Protein AF-A0A2H1WSE0-F1 (afdb_monomer)

Solvent-accessible surface area (backbone atoms only — not comparable to full-atom values): 10731 Å² total; per-residue (Å²): 141,86,88,80,92,70,58,82,94,46,42,70,62,52,55,51,54,32,60,76,66,76,48,86,83,78,84,89,70,92,52,94,78,59,77,69,88,58,74,86,76,80,84,69,86,74,56,62,68,41,57,52,47,49,48,53,47,48,22,71,75,37,59,88,37,28,46,70,46,70,84,47,65,48,89,88,65,50,68,30,52,34,39,36,42,32,78,78,59,88,85,40,52,77,43,82,48,75,10,20,58,42,16,48,46,54,67,41,27,53,53,44,48,50,54,50,52,54,45,68,78,40,44,94,78,50,56,65,87,58,52,56,25,32,38,38,38,23,37,41,66,24,53,60,15,32,44,37,25,76,75,77,40,56,79,39,43,31,41,65,42,69,55,87,97,42,73,71,34,49,58,57,95,75,64,60,93,76,75,135

InterPro domains:
  IPR000834 Peptidase M14, carboxypeptidase A [PF00246] (51-179)
  IPR000834 Peptidase M14, carboxypeptidase A [PR00765] (71-83)
  IPR000834 Peptidase M14, carboxypeptidase A [PR00765] (93-107)
  IPR000834 Peptidase M14, carboxypeptidase A [PR00765] (169-177)
  IPR000834 Peptidase M14, carboxypeptidase A [PS52035] (44-180)
  IPR0008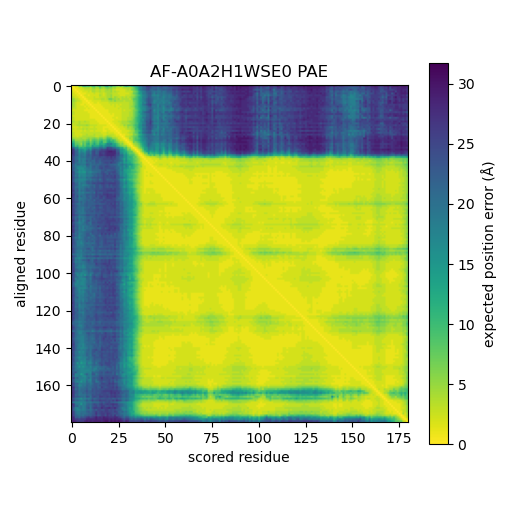34 Peptidase M14, carboxypeptidase A [SM00631] (45-180)

Foldseek 3Di:
DDDDDDDLVCPVVVVCVCVVVVNDDDDPDNDPPPPPVDALDLPDQDAPVNLVVLLVVLCVVQVQFKDKDFPDAAPVGHTQIKIKGANPPPQAAEDEAEAPLFQLRRVSLSVLSVVVVVCSVCVVVDDCVSHSHIYITRSHPQNQQNNCCVPPNSNGTFHQDDDPPHRPHDNSVVPDPDDD

Structure (mmCIF, N/CA/C/O backbone):
data_AF-A0A2H1WSE0-F1
#
_entry.id   AF-A0A2H1WSE0-F1
#
loop_
_atom_site.group_PDB
_atom_site.id
_atom_site.type_symbol
_atom_site.label_atom_id
_atom_site.label_alt_id
_atom_site.label_comp_id
_atom_site.label_asym_id
_atom_site.label_entity_id
_atom_site.label_seq_id
_atom_site.pdbx_PDB_ins_code
_atom_site.Cartn_x
_atom_site.Cartn_y
_atom_site.Cartn_z
_atom_site.occupancy
_atom_site.B_iso_or_equiv
_atom_site.auth_seq_id
_atom_site.auth_comp_id
_atom_site.auth_asym_id
_atom_site.auth_atom_id
_atom_site.pdbx_PDB_model_num
ATOM 1 N N . MET A 1 1 ? -19.086 31.905 1.953 1.00 57.75 1 MET A N 1
ATOM 2 C CA . MET A 1 1 ? -19.643 30.640 1.433 1.00 57.75 1 MET A CA 1
ATOM 3 C C . MET A 1 1 ? -19.355 29.579 2.484 1.00 57.75 1 MET A C 1
ATOM 5 O O . MET A 1 1 ? -18.226 29.550 2.956 1.00 57.75 1 MET A O 1
ATOM 9 N N . MET A 1 2 ? -20.364 28.843 2.957 1.00 67.00 2 MET A N 1
ATOM 10 C CA . MET A 1 2 ? -20.226 27.869 4.049 1.00 67.00 2 MET A CA 1
ATOM 11 C C . MET A 1 2 ? -20.679 26.502 3.544 1.00 67.00 2 MET A C 1
ATOM 13 O O . MET A 1 2 ? -21.799 26.382 3.055 1.00 67.00 2 MET A O 1
ATOM 17 N N . GLU A 1 3 ? -19.816 25.501 3.672 1.00 78.38 3 GLU A N 1
ATOM 18 C CA . GLU A 1 3 ? -20.082 24.122 3.260 1.00 78.38 3 GLU A CA 1
ATOM 19 C C . GLU A 1 3 ? -20.325 23.255 4.496 1.00 78.38 3 GLU A C 1
ATOM 21 O O . GLU A 1 3 ? -19.629 23.384 5.505 1.00 78.38 3 GLU A O 1
ATOM 26 N N . VAL A 1 4 ? -21.342 22.392 4.440 1.00 74.25 4 VAL A N 1
ATOM 27 C CA . VAL A 1 4 ? -21.744 21.536 5.562 1.00 74.25 4 VAL A CA 1
ATOM 28 C C . VAL A 1 4 ? -22.070 20.142 5.038 1.00 74.25 4 VAL A C 1
ATOM 30 O O . VAL A 1 4 ? -22.962 19.984 4.206 1.00 74.25 4 VAL A O 1
ATOM 33 N N . LEU A 1 5 ? -21.374 19.127 5.555 1.00 76.19 5 LEU A N 1
ATOM 34 C CA . LEU A 1 5 ? -21.695 17.725 5.294 1.00 76.19 5 LEU A CA 1
ATOM 35 C C . LEU A 1 5 ? -22.909 17.307 6.133 1.00 76.19 5 LEU A C 1
ATOM 37 O O . LEU A 1 5 ? -22.931 17.506 7.349 1.00 76.19 5 LEU A O 1
ATOM 41 N N . VAL A 1 6 ? -23.908 16.706 5.487 1.00 78.44 6 VAL A N 1
ATOM 42 C CA . VAL A 1 6 ? -25.127 16.220 6.141 1.00 78.44 6 VAL A CA 1
ATOM 43 C C . VAL A 1 6 ? -25.204 14.706 6.006 1.00 78.44 6 VAL A C 1
ATOM 45 O O . VAL A 1 6 ? -25.123 14.161 4.911 1.00 78.44 6 VAL A O 1
ATOM 48 N N . GLU A 1 7 ? -25.380 14.030 7.138 1.00 75.62 7 GLU A N 1
ATOM 49 C CA . GLU A 1 7 ? -25.571 12.582 7.201 1.00 75.62 7 GLU A CA 1
ATOM 50 C C . GLU A 1 7 ? -26.808 12.159 6.385 1.00 75.62 7 GLU A C 1
ATOM 52 O O . GLU A 1 7 ? -27.853 12.810 6.468 1.00 75.62 7 GLU A O 1
ATOM 57 N N . GLY A 1 8 ? -26.719 11.064 5.617 1.00 72.31 8 GLY A N 1
ATOM 58 C CA . GLY A 1 8 ? -27.749 10.674 4.638 1.00 72.31 8 GLY A CA 1
ATOM 59 C C . GLY A 1 8 ? -29.164 10.559 5.217 1.00 72.31 8 GLY A C 1
ATOM 60 O O . GLY A 1 8 ? -30.140 11.019 4.625 1.00 72.31 8 GLY A O 1
ATOM 61 N N . THR A 1 9 ? -29.275 10.039 6.439 1.00 81.38 9 THR A N 1
ATOM 62 C CA . THR A 1 9 ? -30.543 9.897 7.174 1.00 81.38 9 THR A CA 1
ATOM 63 C C . THR A 1 9 ? -31.153 11.235 7.610 1.00 81.38 9 THR A C 1
ATOM 65 O O . THR A 1 9 ? -32.346 11.304 7.901 1.00 81.38 9 THR A O 1
ATOM 68 N N . ARG A 1 10 ? -30.364 12.316 7.637 1.00 84.62 10 ARG A N 1
ATOM 69 C CA . ARG A 1 10 ? -30.754 13.654 8.111 1.00 84.62 10 ARG A CA 1
ATOM 70 C C . ARG A 1 10 ? -30.986 14.662 6.986 1.00 84.62 10 ARG A C 1
ATOM 72 O O . ARG A 1 10 ? -31.412 15.783 7.269 1.00 84.62 10 ARG A O 1
ATOM 79 N N . ILE A 1 11 ? -30.770 14.281 5.723 1.00 86.12 11 ILE A N 1
ATOM 80 C CA . ILE A 1 11 ? -30.897 15.175 4.557 1.00 86.12 11 ILE A CA 1
ATOM 81 C C . ILE A 1 11 ? -32.279 15.837 4.511 1.00 86.12 11 ILE A C 1
ATOM 83 O O . ILE A 1 11 ? -32.382 17.059 4.410 1.00 86.12 11 ILE A O 1
ATOM 87 N N . MET A 1 12 ? -33.350 15.054 4.666 1.00 85.94 12 MET A N 1
ATOM 88 C CA . MET A 1 12 ? -34.723 15.574 4.613 1.00 85.94 12 MET A CA 1
ATOM 89 C C . MET A 1 12 ? -35.030 16.547 5.757 1.00 85.94 12 MET A C 1
ATOM 91 O O . MET A 1 12 ? -35.730 17.542 5.561 1.00 85.94 12 MET A O 1
ATOM 95 N N . GLN A 1 13 ? -34.485 16.291 6.949 1.00 90.19 13 GLN A N 1
ATOM 96 C CA . GLN A 1 13 ? -34.674 17.156 8.111 1.00 90.19 13 GLN A CA 1
ATOM 97 C C . GLN A 1 13 ? -33.950 18.498 7.930 1.00 90.19 13 GLN A C 1
ATOM 99 O O . GLN A 1 13 ? -34.534 19.549 8.195 1.00 90.19 13 GLN A O 1
ATOM 104 N N . MET A 1 14 ? -32.713 18.472 7.426 1.00 89.12 14 MET A N 1
ATOM 105 C CA . MET A 1 14 ? -31.914 19.676 7.178 1.00 89.12 14 MET A CA 1
ATOM 106 C C . MET A 1 14 ? -32.467 20.511 6.022 1.00 89.12 14 MET A C 1
ATOM 108 O O . MET A 1 14 ? -32.618 21.724 6.163 1.00 89.12 14 MET A O 1
ATOM 112 N N . ALA A 1 15 ? -32.866 19.875 4.917 1.00 86.94 15 ALA A N 1
ATOM 113 C CA . ALA A 1 15 ? -33.495 20.568 3.795 1.00 86.94 15 ALA A CA 1
ATOM 114 C C . ALA A 1 15 ? -34.790 21.278 4.224 1.00 86.94 15 ALA A C 1
ATOM 116 O O . ALA A 1 15 ? -35.037 22.420 3.836 1.00 86.94 15 ALA A O 1
ATOM 117 N N . LYS A 1 16 ? -35.601 20.633 5.076 1.00 92.94 16 LYS A N 1
ATOM 118 C CA . LYS A 1 16 ? -36.812 21.243 5.637 1.00 92.94 16 LYS A CA 1
ATOM 119 C C . LYS A 1 16 ? -36.489 22.437 6.540 1.00 92.94 16 LYS A C 1
ATOM 121 O O . LYS A 1 16 ? -37.188 23.444 6.468 1.00 92.94 16 LYS A O 1
ATOM 126 N N . LEU A 1 17 ? -35.441 22.342 7.359 1.00 93.56 17 LEU A N 1
ATOM 127 C CA . LEU A 1 17 ? -35.005 23.428 8.240 1.00 93.56 17 LEU A CA 1
ATOM 128 C C . LEU A 1 17 ? -34.559 24.666 7.451 1.00 93.56 17 LEU A C 1
ATOM 130 O O . LEU A 1 17 ? -34.961 25.773 7.800 1.00 93.56 17 LEU A O 1
ATOM 134 N N . PHE A 1 18 ? -33.758 24.486 6.397 1.00 92.25 18 PHE A N 1
ATOM 135 C CA . PHE A 1 18 ? -33.268 25.603 5.585 1.00 92.25 18 PHE A CA 1
ATOM 136 C C . PHE A 1 18 ? -34.381 26.267 4.778 1.00 92.25 18 PHE A C 1
ATOM 138 O O . PHE A 1 18 ? -34.509 27.489 4.828 1.00 92.25 18 PHE A O 1
ATOM 145 N N . ARG A 1 19 ? -35.258 25.477 4.139 1.00 92.19 19 ARG A N 1
ATOM 146 C CA . ARG A 1 19 ? -36.442 26.021 3.451 1.00 92.19 19 ARG A CA 1
ATOM 147 C C . ARG A 1 19 ? -37.374 26.762 4.406 1.00 92.19 19 ARG A C 1
ATOM 149 O O . ARG A 1 19 ? -37.884 27.810 4.054 1.00 92.19 19 ARG A O 1
ATOM 156 N N . GLY A 1 20 ? -37.568 26.250 5.623 1.00 93.50 20 GLY A N 1
ATOM 157 C CA . GLY A 1 20 ? -38.414 26.893 6.632 1.00 93.50 20 GLY A CA 1
ATOM 158 C C . GLY A 1 20 ? -37.862 28.207 7.197 1.00 93.50 20 GLY A C 1
ATOM 159 O O . GLY A 1 20 ? -38.552 28.854 7.979 1.00 93.50 20 GLY A O 1
ATOM 160 N N . ARG A 1 21 ? -36.627 28.584 6.850 1.00 94.56 21 ARG A N 1
ATOM 161 C CA . ARG A 1 21 ? -35.979 29.834 7.275 1.00 94.56 21 ARG A CA 1
ATOM 162 C C . ARG A 1 21 ? -35.547 30.710 6.098 1.00 94.56 21 ARG A C 1
ATOM 164 O O . ARG A 1 21 ? -34.753 31.620 6.309 1.00 94.56 21 ARG A O 1
ATOM 171 N N . ASP A 1 22 ? -36.007 30.398 4.886 1.00 93.56 22 ASP A N 1
ATOM 172 C CA . ASP A 1 22 ? -35.610 31.078 3.646 1.00 93.56 22 ASP A CA 1
ATOM 173 C C . ASP A 1 22 ? -34.083 31.172 3.462 1.00 93.56 22 ASP A C 1
ATOM 175 O O . ASP A 1 22 ? -33.553 32.143 2.925 1.00 93.56 22 ASP A O 1
ATOM 179 N N . ILE A 1 23 ? -33.353 30.146 3.918 1.00 90.56 23 ILE A N 1
ATOM 180 C CA . ILE A 1 23 ? -31.904 30.052 3.731 1.00 90.56 23 ILE A CA 1
ATOM 181 C C . ILE A 1 23 ? -31.656 29.373 2.377 1.00 90.56 23 ILE A C 1
ATOM 183 O O . ILE A 1 23 ? -31.988 28.190 2.240 1.00 90.56 23 ILE A O 1
ATOM 187 N N . PRO A 1 24 ? -31.082 30.072 1.379 1.00 89.56 24 PRO A N 1
ATOM 188 C CA . PRO A 1 24 ? -30.768 29.469 0.091 1.00 89.56 24 PRO A CA 1
ATOM 189 C C . PRO A 1 24 ? -29.652 28.434 0.254 1.00 89.56 24 PRO A C 1
ATOM 191 O O . PRO A 1 24 ? -28.670 28.665 0.962 1.00 89.56 24 PRO A O 1
ATOM 194 N N . PHE A 1 25 ? -29.808 27.288 -0.402 1.00 88.56 25 PHE A N 1
ATOM 195 C CA . PHE A 1 25 ? -28.802 26.235 -0.433 1.00 88.56 25 PHE A CA 1
ATOM 196 C C . PHE A 1 25 ? -28.866 25.484 -1.758 1.00 88.56 25 PHE A C 1
ATOM 198 O O . PHE A 1 25 ? -29.948 25.294 -2.313 1.00 88.56 25 PHE A O 1
ATOM 205 N N . ASP A 1 26 ? -27.711 24.985 -2.187 1.00 86.31 26 ASP A N 1
ATOM 206 C CA . ASP A 1 26 ? -27.574 24.075 -3.315 1.00 86.31 26 ASP A CA 1
ATOM 207 C C . ASP A 1 26 ? -26.983 22.752 -2.824 1.00 86.31 26 ASP A C 1
ATOM 209 O O . ASP A 1 26 ? -26.103 22.724 -1.959 1.00 86.31 26 ASP A O 1
ATOM 213 N N . VAL A 1 27 ? -27.478 21.634 -3.357 1.00 80.38 27 VAL A N 1
ATOM 214 C CA . VAL A 1 27 ? -26.883 20.319 -3.095 1.00 80.38 27 VAL A CA 1
ATOM 215 C C . VAL A 1 27 ? -25.713 20.144 -4.053 1.00 80.38 27 VAL A C 1
ATOM 217 O O . VAL A 1 27 ? -25.910 19.862 -5.230 1.00 80.38 27 VAL A O 1
ATOM 220 N N . ILE A 1 28 ? -24.498 20.321 -3.537 1.00 74.44 28 ILE A N 1
ATOM 221 C CA . ILE A 1 28 ? -23.262 20.210 -4.326 1.00 74.44 28 ILE A CA 1
ATOM 222 C C . ILE A 1 28 ? -22.935 18.734 -4.631 1.00 74.44 28 ILE A C 1
ATOM 224 O O . ILE A 1 28 ? -22.445 18.417 -5.709 1.00 74.44 28 ILE A O 1
ATOM 228 N N . MET A 1 29 ? -23.241 17.818 -3.702 1.00 62.28 29 MET A N 1
ATOM 229 C CA . MET A 1 29 ? -23.012 16.375 -3.843 1.00 62.28 29 MET A CA 1
ATOM 230 C C . MET A 1 29 ? -24.147 15.598 -3.158 1.00 62.28 29 MET A C 1
ATOM 232 O O . MET A 1 29 ? -24.371 15.756 -1.959 1.00 62.28 29 MET A O 1
ATOM 236 N N . SER A 1 30 ? -24.888 14.791 -3.923 1.00 67.94 30 SER A N 1
ATOM 237 C CA . SER A 1 30 ? -26.077 14.053 -3.456 1.00 67.94 30 SER A CA 1
ATOM 238 C C . SER A 1 30 ? -25.762 12.689 -2.840 1.00 67.94 30 SER A C 1
ATOM 240 O O . SER A 1 30 ? -26.551 12.183 -2.044 1.00 67.94 30 SER A O 1
ATOM 242 N N . ASP A 1 31 ? -24.611 12.117 -3.183 1.00 58.25 31 ASP A N 1
ATOM 243 C CA . ASP A 1 31 ? -24.116 10.859 -2.645 1.00 58.25 31 ASP A CA 1
ATOM 244 C C . ASP A 1 31 ? -22.616 10.997 -2.358 1.00 58.25 31 ASP A C 1
ATOM 246 O O . ASP A 1 31 ? -21.790 10.968 -3.265 1.00 58.25 31 ASP A O 1
ATOM 250 N N . ALA A 1 32 ? -22.257 11.168 -1.082 1.00 54.03 32 ALA A N 1
ATOM 251 C CA . ALA A 1 32 ? -20.856 11.180 -0.651 1.00 54.03 32 ALA A CA 1
ATOM 252 C C . ALA A 1 32 ? -20.178 9.804 -0.803 1.00 54.03 32 ALA A C 1
ATOM 254 O O . ALA A 1 32 ? -18.958 9.697 -0.688 1.00 54.03 32 ALA A O 1
ATOM 255 N N . THR A 1 33 ? -20.977 8.761 -1.040 1.00 49.28 33 THR A N 1
ATOM 256 C CA . THR A 1 33 ? -20.569 7.379 -1.306 1.00 49.28 33 THR A CA 1
ATOM 257 C C . THR A 1 33 ? -20.523 7.047 -2.791 1.00 49.28 33 THR A C 1
ATOM 259 O O . THR A 1 33 ? -19.984 5.990 -3.130 1.00 49.28 33 THR A O 1
ATOM 262 N N . ALA A 1 34 ? -21.027 7.914 -3.679 1.00 45.12 34 ALA A N 1
ATOM 263 C CA . ALA A 1 34 ? -20.808 7.746 -5.104 1.00 45.12 34 ALA A CA 1
ATOM 264 C C . ALA A 1 34 ? -19.296 7.791 -5.306 1.00 45.12 34 ALA A C 1
ATOM 266 O O . ALA A 1 34 ? -18.662 8.828 -5.099 1.00 45.12 34 ALA A O 1
ATOM 267 N N . CYS A 1 35 ? -18.722 6.633 -5.642 1.00 48.09 35 CYS A N 1
ATOM 268 C CA . CYS A 1 35 ? -17.353 6.517 -6.104 1.00 48.09 35 CYS A CA 1
ATOM 269 C C . CYS A 1 35 ? -17.250 7.374 -7.360 1.00 48.09 35 CYS A C 1
ATOM 271 O O . CYS A 1 35 ? -17.465 6.909 -8.474 1.00 48.09 35 CYS A O 1
ATOM 273 N N . VAL A 1 36 ? -16.951 8.657 -7.179 1.00 47.19 36 VAL A N 1
ATOM 274 C CA . VAL A 1 36 ? -16.190 9.382 -8.178 1.00 47.19 36 VAL A CA 1
ATOM 275 C C . VAL A 1 36 ? -14.964 8.504 -8.368 1.00 47.19 36 VAL A C 1
ATOM 277 O O . VAL A 1 36 ? -14.260 8.265 -7.384 1.00 47.19 36 VAL A O 1
ATOM 280 N N . ASP A 1 37 ? -14.781 7.960 -9.571 1.00 54.59 37 ASP A N 1
ATOM 281 C CA . ASP A 1 37 ? -13.554 7.288 -10.001 1.00 54.59 37 ASP A CA 1
ATOM 282 C C . ASP A 1 37 ? -12.412 8.296 -9.832 1.00 54.59 37 ASP A C 1
ATOM 284 O O . ASP A 1 37 ? -12.031 9.038 -10.737 1.00 54.59 37 ASP A O 1
ATOM 288 N N . ARG A 1 38 ? -11.945 8.443 -8.593 1.00 65.88 38 ARG A N 1
ATOM 289 C CA . ARG A 1 38 ? -10.856 9.328 -8.245 1.00 65.88 38 ARG A CA 1
ATOM 290 C C . ARG A 1 38 ? -9.605 8.534 -8.522 1.00 65.88 38 ARG A C 1
ATOM 292 O O . ARG A 1 38 ? -9.252 7.639 -7.762 1.00 65.88 38 ARG A O 1
ATOM 299 N N . THR A 1 39 ? -8.938 8.877 -9.609 1.00 84.25 39 THR A N 1
ATOM 300 C CA . THR A 1 39 ? -7.572 8.433 -9.845 1.00 84.25 39 THR A CA 1
ATOM 301 C C . THR A 1 39 ? -6.659 9.097 -8.815 1.00 84.25 39 THR A C 1
ATOM 303 O O . THR A 1 39 ? -6.823 10.276 -8.490 1.00 84.25 39 THR A O 1
ATOM 306 N N . LEU A 1 40 ? -5.713 8.333 -8.275 1.00 92.88 40 LEU A N 1
ATOM 307 C CA . LEU A 1 40 ? -4.704 8.854 -7.360 1.00 92.88 40 LEU A CA 1
ATOM 308 C C . LEU A 1 40 ? -3.790 9.820 -8.133 1.00 92.88 40 LEU A C 1
ATOM 310 O O . LEU A 1 40 ? -3.079 9.387 -9.034 1.00 92.88 40 LEU A O 1
ATOM 314 N N . ASP A 1 41 ? -3.822 11.117 -7.799 1.00 94.06 41 ASP A N 1
ATOM 315 C CA . ASP A 1 41 ? -3.052 12.167 -8.496 1.00 94.06 41 ASP A CA 1
ATOM 316 C C . ASP A 1 41 ? -2.127 12.993 -7.576 1.00 94.06 41 ASP A C 1
ATOM 318 O O . ASP A 1 41 ? -1.540 13.990 -8.003 1.00 94.06 41 ASP A O 1
ATOM 322 N N . TRP A 1 42 ? -2.000 12.575 -6.312 1.00 96.56 42 TRP A N 1
ATOM 323 C CA . TRP A 1 42 ? -1.221 13.229 -5.246 1.00 96.56 42 TRP A CA 1
ATOM 324 C C . TRP A 1 42 ? -1.639 14.663 -4.886 1.00 96.56 42 TRP A C 1
ATOM 326 O O . TRP A 1 42 ? -0.901 15.346 -4.173 1.00 96.56 42 TRP A O 1
ATOM 336 N N . ARG A 1 43 ? -2.821 15.128 -5.308 1.00 92.75 43 ARG A N 1
ATOM 337 C CA . ARG A 1 43 ? -3.391 16.420 -4.880 1.00 92.75 43 ARG A CA 1
ATOM 338 C C . ARG A 1 43 ? -4.330 16.307 -3.682 1.00 92.75 43 ARG A C 1
ATOM 340 O O . ARG A 1 43 ? -4.745 17.330 -3.146 1.00 92.75 43 ARG A O 1
ATOM 347 N N . ASP A 1 44 ? -4.641 15.087 -3.255 1.00 93.50 44 ASP A N 1
ATOM 348 C CA . ASP A 1 44 ? -5.486 14.793 -2.097 1.00 93.50 44 ASP A CA 1
ATOM 349 C C . ASP A 1 44 ? -5.016 13.505 -1.391 1.00 93.50 44 ASP A C 1
ATOM 351 O O . ASP A 1 44 ? -4.116 12.797 -1.858 1.00 93.50 44 ASP A O 1
ATOM 355 N N . PHE A 1 45 ? -5.629 13.187 -0.253 1.00 94.00 45 PHE A N 1
ATOM 356 C CA . PHE A 1 45 ? -5.461 11.919 0.444 1.00 94.00 45 PHE A CA 1
ATOM 357 C C . PHE A 1 45 ? -6.650 11.006 0.173 1.00 94.00 45 PHE A C 1
ATOM 359 O O . PHE A 1 45 ? -7.797 11.337 0.463 1.00 94.00 45 PHE A O 1
ATOM 366 N N . TYR A 1 46 ? -6.367 9.822 -0.359 1.00 96.25 46 TYR A N 1
ATOM 367 C CA . TYR A 1 46 ? -7.403 8.980 -0.941 1.00 96.25 46 TYR A CA 1
ATOM 368 C C . TYR A 1 46 ? -7.855 7.839 -0.025 1.00 96.25 46 TYR A C 1
ATOM 370 O O . TYR A 1 46 ? -7.038 7.286 0.712 1.00 96.25 46 TYR A O 1
ATOM 378 N N . PRO A 1 47 ? -9.132 7.423 -0.097 1.00 96.44 47 PRO A N 1
ATOM 379 C CA . PRO A 1 47 ? -9.610 6.226 0.583 1.00 96.44 47 PRO A CA 1
ATOM 380 C C . PRO A 1 47 ? -8.874 4.957 0.139 1.00 96.44 47 PRO A C 1
ATOM 382 O O . PRO A 1 47 ? -8.328 4.872 -0.962 1.00 96.44 47 PRO A O 1
ATOM 385 N N . LEU A 1 48 ? -8.938 3.919 0.976 1.00 98.06 48 LEU A N 1
ATOM 386 C CA . LEU A 1 48 ? -8.215 2.659 0.775 1.00 98.06 48 LEU A CA 1
ATOM 387 C C . LEU A 1 48 ? -8.440 2.022 -0.609 1.00 98.06 48 LEU A C 1
ATOM 389 O O . LEU A 1 48 ? -7.497 1.536 -1.229 1.00 98.06 48 LEU A O 1
ATOM 393 N N . HIS A 1 49 ? -9.681 2.032 -1.106 1.00 96.56 49 HIS A N 1
ATOM 394 C CA . HIS A 1 49 ? -10.025 1.407 -2.386 1.00 96.56 49 HIS A CA 1
ATOM 395 C C . HIS A 1 49 ? -9.367 2.104 -3.589 1.00 96.56 49 HIS A C 1
ATOM 397 O O . HIS A 1 49 ? -9.009 1.430 -4.555 1.00 96.56 49 HIS A O 1
ATOM 403 N N . VAL A 1 50 ? -9.151 3.423 -3.522 1.00 97.38 50 VAL A N 1
ATOM 404 C CA . VAL A 1 50 ? -8.440 4.179 -4.565 1.00 97.38 50 VAL A CA 1
ATOM 405 C C . VAL A 1 50 ? -6.964 3.798 -4.569 1.00 97.38 50 VAL A C 1
ATOM 407 O O . VAL A 1 50 ? -6.408 3.515 -5.625 1.00 97.38 50 VAL A O 1
ATOM 410 N N . VAL A 1 51 ? -6.343 3.695 -3.387 1.00 98.38 51 VAL A N 1
ATOM 411 C CA . VAL A 1 51 ? -4.951 3.234 -3.257 1.00 98.38 51 VAL A CA 1
ATOM 412 C C . VAL A 1 51 ? -4.795 1.821 -3.828 1.00 98.38 51 VAL A C 1
ATOM 414 O O . VAL A 1 51 ? -3.837 1.548 -4.542 1.00 98.38 51 VAL A O 1
ATOM 417 N N . TYR A 1 52 ? -5.743 0.917 -3.572 1.00 98.44 52 TYR A N 1
ATOM 418 C CA . TYR A 1 52 ? -5.706 -0.436 -4.141 1.00 98.44 52 TYR A CA 1
ATOM 419 C C . TYR A 1 52 ? -5.927 -0.474 -5.647 1.00 98.44 52 TYR A C 1
ATOM 421 O O . TYR A 1 52 ? -5.324 -1.319 -6.307 1.00 98.44 52 TYR A O 1
ATOM 429 N N . SER A 1 53 ? -6.780 0.402 -6.175 1.00 97.69 53 SER A N 1
ATOM 430 C CA . SER A 1 53 ? -6.991 0.521 -7.619 1.00 97.69 53 SER A CA 1
ATOM 431 C C . SER A 1 53 ? -5.713 1.011 -8.292 1.00 97.69 53 SER A C 1
ATOM 433 O O . SER A 1 53 ? -5.232 0.342 -9.194 1.00 97.69 53 SER A O 1
ATOM 435 N N . PHE A 1 54 ? -5.066 2.038 -7.731 1.00 98.31 54 PHE A N 1
ATOM 436 C CA . PHE A 1 54 ? -3.758 2.523 -8.177 1.00 98.31 54 PHE A CA 1
ATOM 437 C C . PHE A 1 54 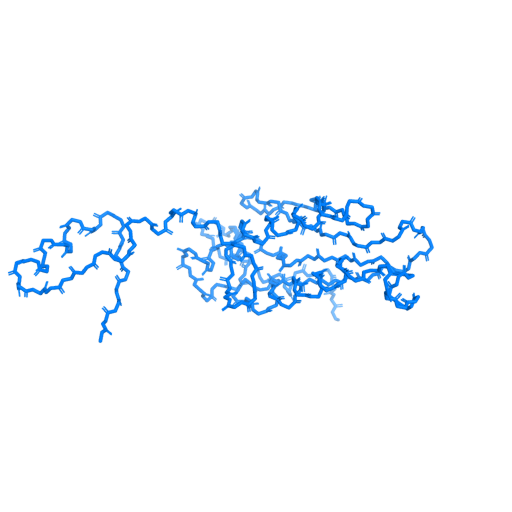? -2.698 1.409 -8.263 1.00 98.31 54 PHE A C 1
ATOM 439 O O . PHE A 1 54 ? -2.024 1.287 -9.280 1.00 98.31 54 PHE A O 1
ATOM 446 N N . LEU A 1 55 ? -2.573 0.551 -7.240 1.00 98.62 55 LEU A N 1
ATOM 447 C CA . LEU A 1 55 ? -1.618 -0.568 -7.294 1.00 98.62 55 LEU A CA 1
ATOM 448 C C . LEU A 1 55 ? -1.953 -1.563 -8.411 1.00 98.62 55 LEU A C 1
ATOM 450 O O . LEU A 1 55 ? -1.062 -1.994 -9.138 1.00 98.62 55 LEU A O 1
ATOM 454 N N . ASN A 1 56 ? -3.232 -1.927 -8.541 1.00 98.06 56 ASN A N 1
ATOM 455 C CA . ASN A 1 56 ? -3.684 -2.841 -9.588 1.00 98.06 56 ASN A CA 1
ATOM 456 C C . ASN A 1 56 ? -3.482 -2.240 -10.990 1.00 98.06 56 ASN A C 1
ATOM 458 O O . ASN A 1 56 ? -3.232 -2.973 -11.940 1.00 98.06 56 ASN A O 1
ATOM 462 N N . ASP A 1 57 ? -3.624 -0.925 -11.135 1.00 97.94 57 ASP A N 1
ATOM 463 C CA . ASP A 1 57 ? -3.466 -0.247 -12.416 1.00 97.94 57 ASP A CA 1
ATOM 464 C C . ASP A 1 57 ? -1.992 -0.187 -12.831 1.00 97.94 57 ASP A C 1
ATOM 466 O O . ASP A 1 57 ? -1.700 -0.460 -13.992 1.00 97.94 57 ASP A O 1
ATOM 470 N N . LEU A 1 58 ? -1.056 0.005 -11.890 1.00 98.38 58 LEU A N 1
ATOM 471 C CA . LEU A 1 58 ? 0.380 -0.134 -12.174 1.00 98.38 58 LEU A CA 1
ATOM 472 C C . LEU A 1 58 ? 0.757 -1.547 -12.646 1.00 98.38 58 LEU A C 1
ATOM 474 O O . LEU A 1 58 ? 1.539 -1.687 -13.580 1.00 98.38 58 LEU A O 1
ATOM 478 N N . GLU A 1 59 ? 0.197 -2.600 -12.044 1.00 98.38 59 GLU A N 1
ATOM 479 C CA . GLU A 1 59 ? 0.410 -3.977 -12.521 1.00 98.38 59 GLU A CA 1
ATOM 480 C C . GLU A 1 59 ? -0.152 -4.195 -13.931 1.00 98.38 59 GLU A C 1
ATOM 482 O O . GLU A 1 59 ? 0.499 -4.827 -14.761 1.00 98.38 59 GLU A O 1
ATOM 487 N N . LYS A 1 60 ? -1.340 -3.658 -14.231 1.00 97.94 60 LYS A N 1
ATOM 488 C CA . LYS A 1 60 ? -1.935 -3.764 -15.572 1.00 97.94 60 LYS A CA 1
ATOM 489 C C . LYS A 1 60 ? -1.146 -2.991 -16.627 1.00 97.94 60 LYS A C 1
ATOM 491 O O . LYS A 1 60 ? -1.064 -3.454 -17.762 1.00 97.94 60 LYS A O 1
ATOM 496 N N . GLU A 1 61 ? -0.631 -1.814 -16.281 1.00 97.94 61 GLU A N 1
ATOM 497 C CA . GLU A 1 61 ? 0.100 -0.935 -17.200 1.00 97.94 61 GLU A CA 1
ATOM 498 C C . GLU A 1 61 ? 1.539 -1.423 -17.431 1.00 97.94 61 GLU A C 1
ATOM 500 O O . GLU A 1 61 ? 2.022 -1.391 -18.562 1.00 97.94 61 GLU A O 1
ATOM 505 N N . PHE A 1 62 ? 2.192 -1.961 -16.394 1.00 98.12 62 PHE A N 1
ATOM 506 C CA . PHE A 1 62 ? 3.582 -2.431 -16.429 1.00 98.12 62 PHE A CA 1
ATOM 507 C C . PHE A 1 62 ? 3.723 -3.914 -16.022 1.00 98.12 62 PHE A C 1
ATOM 509 O O . PHE A 1 62 ? 4.481 -4.234 -15.104 1.00 98.12 62 PHE A O 1
ATOM 516 N N . PRO A 1 63 ? 3.048 -4.862 -16.698 1.00 97.69 63 PRO A N 1
ATOM 517 C CA . PRO A 1 63 ? 2.950 -6.256 -16.246 1.00 97.69 63 PRO A CA 1
ATOM 518 C C . PRO A 1 63 ? 4.270 -7.041 -16.293 1.00 97.69 63 PRO A C 1
ATOM 520 O O . PRO A 1 63 ? 4.369 -8.114 -15.705 1.00 97.69 63 PRO A O 1
ATOM 523 N N . SER A 1 64 ? 5.286 -6.547 -17.008 1.00 96.81 64 SER A N 1
ATOM 524 C CA . SER A 1 64 ? 6.616 -7.170 -17.068 1.00 96.81 64 SER A CA 1
ATOM 525 C C . SER A 1 64 ? 7.471 -6.894 -15.830 1.00 96.81 64 SER A C 1
ATOM 527 O O . SER A 1 64 ? 8.390 -7.663 -15.554 1.00 96.81 64 SER A O 1
ATOM 529 N N . THR A 1 65 ? 7.195 -5.806 -15.106 1.00 97.94 65 THR A N 1
ATOM 530 C CA . THR A 1 65 ? 8.016 -5.346 -13.975 1.00 97.94 65 THR A CA 1
ATOM 531 C C . THR A 1 65 ? 7.226 -5.221 -12.681 1.00 97.94 65 THR A C 1
ATOM 533 O O . THR A 1 65 ? 7.807 -5.366 -11.606 1.00 97.94 65 THR A O 1
ATOM 536 N N . CYS A 1 66 ? 5.917 -4.976 -12.764 1.00 98.69 66 CYS A N 1
ATOM 537 C CA . CYS A 1 66 ? 5.030 -4.781 -11.627 1.00 98.69 66 CYS A CA 1
ATOM 538 C C . CYS A 1 66 ? 4.217 -6.043 -11.317 1.00 98.69 66 CYS A C 1
ATOM 540 O O . CYS A 1 66 ? 3.660 -6.684 -12.204 1.00 98.69 66 CYS A O 1
ATOM 542 N N . THR A 1 67 ? 4.105 -6.387 -10.035 1.00 98.69 67 THR A N 1
ATOM 543 C CA . THR A 1 67 ? 3.243 -7.480 -9.560 1.00 98.69 67 THR A CA 1
ATOM 544 C C . THR A 1 67 ? 2.605 -7.106 -8.231 1.00 98.69 67 THR A C 1
ATOM 546 O O . THR A 1 67 ? 3.304 -6.748 -7.279 1.00 98.69 67 THR A O 1
ATOM 549 N N . VAL A 1 68 ? 1.284 -7.216 -8.130 1.00 98.81 68 VAL A N 1
ATOM 550 C CA . VAL A 1 68 ? 0.532 -7.001 -6.894 1.00 98.81 68 VAL A CA 1
ATOM 551 C C . VAL A 1 68 ? 0.282 -8.339 -6.209 1.00 98.81 68 VAL A C 1
ATOM 553 O O . VAL A 1 68 ? -0.109 -9.332 -6.813 1.00 98.81 68 VAL A O 1
ATOM 556 N N . SER A 1 69 ? 0.487 -8.370 -4.898 1.00 98.50 69 SER A N 1
ATOM 557 C CA . SER A 1 69 ? 0.234 -9.550 -4.075 1.00 98.50 69 SER A CA 1
ATOM 558 C C . SER A 1 69 ? -0.433 -9.172 -2.759 1.00 98.50 69 SER A C 1
ATOM 560 O O . SER A 1 69 ? -0.353 -8.034 -2.293 1.00 98.50 69 SER A O 1
ATOM 562 N N . VAL A 1 70 ? -1.118 -10.143 -2.158 1.00 98.69 70 VAL A N 1
ATOM 563 C CA . VAL A 1 70 ? -1.681 -10.022 -0.813 1.00 98.69 70 VAL A CA 1
ATOM 564 C C . VAL A 1 70 ? -0.737 -10.726 0.150 1.00 98.69 70 VAL A C 1
ATOM 566 O O . VAL A 1 70 ? -0.553 -11.937 0.064 1.00 98.69 70 VAL A O 1
ATOM 569 N N . ILE A 1 71 ? -0.145 -9.967 1.068 1.00 98.44 71 ILE A N 1
ATOM 570 C CA . ILE A 1 71 ? 0.855 -10.475 2.024 1.00 98.44 71 ILE A CA 1
ATOM 571 C C . ILE A 1 71 ? 0.247 -10.853 3.379 1.00 98.44 71 ILE A C 1
ATOM 573 O O . ILE A 1 71 ? 0.931 -11.362 4.263 1.00 98.44 71 ILE A O 1
ATOM 577 N N . GLY A 1 72 ? -1.047 -10.601 3.557 1.00 98.25 72 GLY A N 1
ATOM 578 C CA . GLY A 1 72 ? -1.780 -10.928 4.768 1.00 98.25 72 GLY A CA 1
ATOM 579 C C . GLY A 1 72 ? -3.181 -10.339 4.754 1.00 98.25 72 GLY A C 1
ATOM 580 O O . GLY A 1 72 ? -3.567 -9.638 3.818 1.00 98.25 72 GLY A O 1
ATOM 581 N N . ARG A 1 73 ? -3.939 -10.614 5.813 1.00 98.31 73 ARG A N 1
ATOM 582 C CA . ARG A 1 73 ? -5.259 -10.024 6.045 1.00 98.31 73 ARG A CA 1
ATOM 583 C C . ARG A 1 73 ? -5.331 -9.398 7.424 1.00 98.31 73 ARG A C 1
ATOM 585 O O . ARG A 1 73 ? -4.719 -9.888 8.372 1.00 98.31 73 ARG A O 1
ATOM 592 N N . THR A 1 74 ? -6.068 -8.304 7.520 1.00 98.25 74 THR A N 1
ATOM 593 C CA . THR A 1 74 ? -6.297 -7.583 8.766 1.00 98.25 74 THR A CA 1
ATOM 594 C C . THR A 1 74 ? -7.338 -8.277 9.647 1.00 98.25 74 THR A C 1
ATOM 596 O O . THR A 1 74 ? -7.966 -9.259 9.251 1.00 98.25 74 THR A O 1
ATOM 599 N N . VAL A 1 75 ? -7.548 -7.749 10.855 1.00 96.31 75 VAL A N 1
ATOM 600 C CA . VAL A 1 75 ? -8.524 -8.290 11.816 1.00 96.31 75 VAL A CA 1
ATOM 601 C C . VAL A 1 75 ? -9.972 -8.118 11.353 1.00 96.31 75 VAL A C 1
ATOM 603 O O . VAL A 1 75 ? -10.808 -8.952 11.680 1.00 96.31 75 VAL A O 1
ATOM 606 N N . GLU A 1 76 ? -10.270 -7.084 10.562 1.00 96.56 76 GLU A N 1
ATOM 607 C CA . GLU A 1 76 ? -11.576 -6.905 9.911 1.00 96.56 76 GLU A CA 1
ATOM 608 C C . GLU A 1 76 ? -11.631 -7.567 8.513 1.00 96.56 76 GLU A C 1
ATOM 610 O O . GLU A 1 76 ? -12.597 -7.382 7.776 1.00 96.56 76 GLU A O 1
ATOM 615 N N . GLY A 1 77 ? -10.612 -8.353 8.136 1.00 97.69 77 GLY A N 1
ATOM 616 C CA . GLY A 1 77 ? -10.606 -9.188 6.931 1.00 97.69 77 GLY A CA 1
ATOM 617 C C . GLY A 1 77 ? -10.197 -8.489 5.630 1.00 97.69 77 GLY A C 1
ATOM 618 O O . GLY A 1 77 ? -10.393 -9.062 4.560 1.00 97.69 77 GLY A O 1
ATOM 619 N N . ARG A 1 78 ? -9.623 -7.281 5.689 1.00 98.44 78 ARG A N 1
ATOM 620 C CA . ARG A 1 78 ? -9.110 -6.571 4.505 1.00 98.44 78 ARG A CA 1
ATOM 621 C C . ARG A 1 78 ? -7.746 -7.115 4.101 1.00 98.44 78 ARG A C 1
ATOM 623 O O . ARG A 1 78 ? -6.926 -7.442 4.955 1.00 98.44 78 ARG A O 1
ATOM 630 N N . ASP A 1 79 ? -7.491 -7.188 2.803 1.00 98.75 79 ASP A N 1
ATOM 631 C CA . ASP A 1 79 ? -6.190 -7.606 2.282 1.00 98.75 79 ASP A CA 1
ATOM 632 C C . ASP A 1 79 ? -5.116 -6.556 2.594 1.00 98.75 79 ASP A C 1
ATOM 634 O O . ASP A 1 79 ? -5.349 -5.363 2.463 1.00 98.75 79 ASP A O 1
ATOM 638 N N . ILE A 1 80 ? -3.913 -6.979 2.966 1.00 98.81 80 ILE A N 1
ATOM 639 C CA . ILE A 1 80 ? -2.734 -6.110 3.009 1.00 98.81 80 ILE A CA 1
ATOM 640 C C . ILE A 1 80 ? -2.026 -6.293 1.669 1.00 98.81 80 ILE A C 1
ATOM 642 O O . ILE A 1 80 ? -1.443 -7.348 1.411 1.00 98.81 80 ILE A O 1
ATOM 646 N N . LYS A 1 81 ? -2.136 -5.291 0.792 1.00 98.75 81 LYS A N 1
ATOM 647 C CA . LYS A 1 81 ? -1.577 -5.343 -0.562 1.00 98.75 81 LYS A CA 1
ATOM 648 C C . LYS A 1 81 ? -0.143 -4.829 -0.611 1.00 98.75 81 LYS A C 1
ATOM 650 O O . LYS A 1 81 ? 0.169 -3.796 -0.021 1.00 98.75 81 LYS A O 1
ATOM 655 N N . MET A 1 82 ? 0.681 -5.523 -1.386 1.00 98.81 82 MET A N 1
ATOM 656 C CA . MET A 1 82 ? 2.048 -5.147 -1.718 1.00 98.81 82 MET A CA 1
ATOM 657 C C . MET A 1 82 ? 2.212 -5.084 -3.236 1.00 98.81 82 MET A C 1
ATOM 659 O O . MET A 1 82 ? 1.776 -5.998 -3.934 1.00 98.81 82 MET A O 1
ATOM 663 N N . LEU A 1 83 ? 2.880 -4.047 -3.732 1.00 98.88 83 LEU A N 1
ATOM 664 C CA . LEU A 1 83 ? 3.371 -3.966 -5.106 1.00 98.88 83 LEU A CA 1
ATOM 665 C C . LEU A 1 83 ? 4.867 -4.288 -5.125 1.00 98.88 83 LEU A C 1
ATOM 667 O O . LEU A 1 83 ? 5.645 -3.650 -4.416 1.00 98.88 83 LEU A O 1
ATOM 671 N N . LYS A 1 84 ? 5.264 -5.258 -5.945 1.00 98.81 84 LYS A N 1
ATOM 672 C CA . LYS A 1 84 ? 6.658 -5.534 -6.293 1.00 98.81 84 LYS A CA 1
ATOM 673 C C . LYS A 1 84 ? 6.984 -4.860 -7.628 1.00 98.81 84 LYS A C 1
ATOM 675 O O . LYS A 1 84 ? 6.215 -5.034 -8.566 1.00 98.81 84 LYS A O 1
ATOM 680 N N . ILE A 1 85 ? 8.112 -4.151 -7.715 1.00 98.69 85 ILE A N 1
ATOM 681 C CA . ILE A 1 85 ? 8.697 -3.642 -8.969 1.00 98.69 85 ILE A CA 1
ATOM 682 C C . ILE A 1 85 ? 10.100 -4.241 -9.123 1.00 98.69 85 ILE A C 1
ATOM 684 O O . ILE A 1 85 ? 10.950 -4.050 -8.249 1.00 98.69 85 ILE A O 1
ATOM 688 N N . SER A 1 86 ? 10.334 -5.017 -10.182 1.00 98.25 86 SER A N 1
ATOM 689 C CA . SER A 1 86 ? 11.550 -5.825 -10.341 1.00 98.25 86 SER A CA 1
ATOM 690 C C . SER A 1 86 ? 11.795 -6.235 -11.796 1.00 98.25 86 SER A C 1
ATOM 692 O O . SER A 1 86 ? 10.857 -6.392 -12.569 1.00 98.25 86 SER A O 1
ATOM 694 N N . ASN A 1 87 ? 13.058 -6.488 -12.154 1.00 97.31 87 ASN A N 1
ATOM 695 C CA . ASN A 1 87 ? 13.438 -7.148 -13.412 1.00 97.31 87 ASN A CA 1
ATOM 696 C C . ASN A 1 87 ? 13.413 -8.694 -13.320 1.00 97.31 87 ASN A C 1
ATOM 698 O O . ASN A 1 87 ? 13.857 -9.371 -14.244 1.00 97.31 87 ASN A O 1
ATOM 702 N N . SER A 1 88 ? 12.924 -9.251 -12.207 1.00 95.88 88 SER A N 1
ATOM 703 C CA . SER A 1 88 ? 12.865 -10.687 -11.898 1.00 95.88 88 SER A CA 1
ATOM 704 C C . SER A 1 88 ? 14.217 -11.410 -11.767 1.00 95.88 88 SER A C 1
ATOM 706 O O . SER A 1 88 ? 14.247 -12.641 -11.762 1.00 95.88 88 SER A O 1
ATOM 708 N N . ASP A 1 89 ? 15.332 -10.690 -11.606 1.00 96.50 89 ASP A N 1
ATOM 709 C CA . ASP A 1 89 ? 16.623 -11.302 -11.270 1.00 96.50 89 ASP A CA 1
ATOM 710 C C . ASP A 1 89 ? 16.638 -11.766 -9.804 1.00 96.50 89 ASP A C 1
ATOM 712 O O . ASP A 1 89 ? 16.506 -10.973 -8.871 1.00 96.50 89 ASP A O 1
ATOM 716 N N . ALA A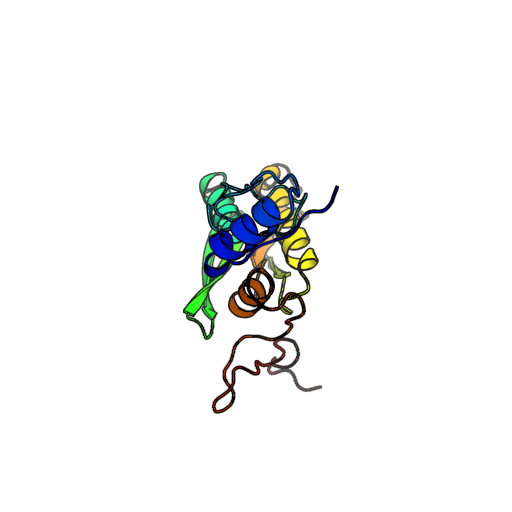 1 90 ? 16.839 -13.069 -9.590 1.00 95.00 90 ALA A N 1
ATOM 717 C CA . ALA A 1 90 ? 16.879 -13.679 -8.263 1.00 95.00 90 ALA A CA 1
ATOM 718 C C . ALA A 1 90 ? 18.054 -13.200 -7.385 1.00 95.00 90 ALA A C 1
ATOM 720 O O . ALA A 1 90 ? 18.031 -13.415 -6.174 1.00 95.00 90 ALA A O 1
ATOM 721 N N . ASN A 1 91 ? 19.074 -12.562 -7.968 1.00 96.88 91 ASN A N 1
ATOM 722 C CA . ASN A 1 91 ? 20.221 -12.016 -7.238 1.00 96.88 91 ASN A CA 1
ATOM 723 C C . ASN A 1 91 ? 19.988 -10.585 -6.729 1.00 96.88 91 ASN A C 1
ATOM 725 O O . ASN A 1 91 ? 20.849 -10.028 -6.041 1.00 96.88 91 ASN A O 1
ATOM 729 N N . ASN A 1 92 ? 18.850 -9.970 -7.060 1.00 98.00 92 ASN A N 1
ATOM 730 C CA . ASN A 1 92 ? 18.542 -8.622 -6.613 1.00 98.00 92 ASN A CA 1
ATOM 731 C C . ASN A 1 92 ? 18.407 -8.541 -5.092 1.00 98.00 92 ASN A C 1
ATOM 733 O O . ASN A 1 92 ? 17.811 -9.386 -4.426 1.00 98.00 92 ASN A O 1
ATOM 737 N N . THR A 1 93 ? 18.906 -7.441 -4.534 1.00 97.94 93 THR A N 1
ATOM 738 C CA . THR A 1 93 ? 18.646 -7.104 -3.132 1.00 97.94 93 THR A CA 1
ATOM 739 C C . THR A 1 93 ? 17.252 -6.500 -2.997 1.00 97.94 93 THR A C 1
ATOM 741 O O . THR A 1 93 ? 16.885 -5.608 -3.764 1.00 97.94 93 THR A O 1
ATOM 744 N N . GLY A 1 94 ? 16.494 -6.958 -2.001 1.00 98.25 94 GLY A N 1
ATOM 745 C CA . GLY A 1 94 ? 15.174 -6.420 -1.691 1.00 98.25 94 GLY A CA 1
ATOM 746 C C . GLY A 1 94 ? 15.239 -5.089 -0.944 1.00 98.25 94 GLY A C 1
ATOM 747 O O . GLY A 1 94 ? 15.985 -4.955 0.025 1.00 98.25 94 GLY A O 1
ATOM 748 N N . ILE A 1 95 ? 14.423 -4.127 -1.366 1.00 98.56 95 ILE A N 1
ATOM 749 C CA . ILE A 1 95 ? 14.206 -2.850 -0.687 1.00 98.56 95 ILE A CA 1
ATOM 750 C C . ILE A 1 95 ? 12.730 -2.758 -0.307 1.00 98.56 95 ILE A C 1
ATOM 752 O O . ILE A 1 95 ? 11.856 -2.877 -1.161 1.00 98.56 95 ILE A O 1
ATOM 756 N N . TRP A 1 96 ? 12.457 -2.542 0.976 1.00 98.56 96 TRP A N 1
ATOM 757 C CA . TRP A 1 96 ? 11.104 -2.474 1.523 1.00 98.56 96 TRP A CA 1
ATOM 758 C C . TRP A 1 96 ? 10.729 -1.036 1.880 1.00 98.56 96 TRP A C 1
ATOM 760 O O . TRP A 1 96 ? 11.480 -0.359 2.586 1.00 98.56 96 TRP A O 1
ATOM 770 N N . LEU A 1 97 ? 9.563 -0.583 1.421 1.00 98.75 97 LEU A N 1
ATOM 771 C CA . LEU A 1 97 ? 8.976 0.700 1.791 1.00 98.75 97 LEU A CA 1
ATOM 772 C C . LEU A 1 97 ? 7.514 0.511 2.174 1.00 98.75 97 LEU A C 1
ATOM 774 O O . LEU A 1 97 ? 6.708 0.025 1.379 1.00 98.75 97 LEU A O 1
ATOM 778 N N . ASP A 1 98 ? 7.156 0.975 3.365 1.00 98.50 98 ASP A N 1
ATOM 779 C CA . ASP A 1 98 ? 5.786 0.921 3.846 1.00 98.50 98 ASP A CA 1
ATOM 780 C C . ASP A 1 98 ? 5.269 2.246 4.403 1.00 98.50 98 ASP A C 1
ATOM 782 O O . ASP A 1 98 ? 6.025 3.151 4.764 1.00 98.50 98 ASP A O 1
ATOM 786 N N . GLY A 1 99 ? 3.943 2.368 4.405 1.00 98.50 99 GLY A N 1
ATOM 787 C CA . GLY A 1 99 ? 3.214 3.548 4.839 1.00 98.50 99 GLY A CA 1
ATOM 788 C C . GLY A 1 99 ? 2.002 3.196 5.696 1.00 98.50 99 GLY A C 1
ATOM 789 O O . GLY A 1 99 ? 1.526 2.060 5.740 1.00 98.50 99 GLY A O 1
ATOM 790 N N . ALA A 1 100 ? 1.498 4.208 6.399 1.00 98.31 100 ALA A N 1
ATOM 791 C CA . ALA A 1 100 ? 0.326 4.136 7.264 1.00 98.31 100 ALA A CA 1
ATOM 792 C C . ALA A 1 100 ? 0.352 2.982 8.282 1.00 98.31 100 ALA A C 1
ATOM 794 O O . ALA A 1 100 ? -0.694 2.441 8.637 1.00 98.31 100 ALA A O 1
ATOM 795 N N . THR A 1 101 ? 1.530 2.644 8.821 1.00 98.50 101 THR A N 1
ATOM 796 C CA . THR A 1 101 ? 1.629 1.811 10.033 1.00 98.50 101 THR A CA 1
ATOM 797 C C . THR A 1 101 ? 0.806 2.436 11.171 1.00 98.50 101 THR A C 1
ATOM 799 O O . THR A 1 101 ? 0.048 1.745 11.858 1.00 98.50 101 THR A O 1
ATOM 802 N N . HIS A 1 102 ? 0.840 3.766 11.302 1.00 98.56 102 HIS A N 1
ATOM 803 C CA . HIS A 1 102 ? -0.207 4.510 11.998 1.00 98.56 102 HIS A CA 1
ATOM 804 C C . HIS A 1 102 ? -1.224 5.071 11.008 1.00 98.56 102 HIS A C 1
ATOM 806 O O . HIS A 1 102 ? -0.878 5.811 10.089 1.00 98.56 102 HIS A O 1
ATOM 812 N N . ALA A 1 103 ? -2.500 4.789 11.252 1.00 98.31 103 ALA A N 1
ATOM 813 C CA . ALA A 1 103 ? -3.566 5.063 10.295 1.00 98.31 103 ALA A CA 1
ATOM 814 C C . ALA A 1 103 ? -3.726 6.547 9.910 1.00 98.31 103 ALA A C 1
ATOM 816 O O . ALA A 1 103 ? -3.890 6.871 8.738 1.00 98.31 103 ALA A O 1
ATOM 817 N N . ARG A 1 104 ? -3.644 7.464 10.881 1.00 96.50 104 ARG A N 1
ATOM 818 C CA . ARG A 1 104 ? -3.831 8.913 10.668 1.00 96.50 104 ARG A CA 1
ATOM 819 C C . ARG A 1 104 ? -2.734 9.616 9.864 1.00 96.50 104 ARG A C 1
ATOM 821 O O . ARG A 1 104 ? -2.904 10.788 9.520 1.00 96.50 104 ARG A O 1
ATOM 828 N N . GLU A 1 105 ? -1.600 8.967 9.617 1.00 97.81 105 GLU A N 1
ATOM 829 C CA . GLU A 1 105 ? -0.405 9.573 9.013 1.00 97.81 105 GLU A CA 1
ATOM 830 C C . GLU A 1 105 ? -0.466 9.501 7.474 1.00 97.81 105 GLU A C 1
ATOM 832 O O . GLU A 1 105 ? 0.424 8.957 6.826 1.00 97.81 105 GLU A O 1
ATOM 837 N N . TRP A 1 106 ? -1.530 10.055 6.878 1.00 98.44 106 TRP A N 1
ATOM 838 C CA . TRP A 1 106 ? -1.871 9.912 5.449 1.00 98.44 106 TRP A CA 1
ATOM 839 C C . TRP A 1 106 ? -0.767 10.313 4.463 1.00 98.44 106 TRP A C 1
ATOM 841 O O . TRP A 1 106 ? -0.681 9.737 3.379 1.00 98.44 106 TRP A O 1
ATOM 851 N N . ILE A 1 107 ? 0.108 11.249 4.844 1.00 97.88 107 ILE A N 1
ATOM 852 C CA . ILE A 1 107 ? 1.245 11.660 4.011 1.00 97.88 107 ILE A CA 1
ATOM 853 C C . ILE A 1 107 ? 2.194 10.500 3.694 1.00 97.88 107 ILE A C 1
ATOM 855 O O . ILE A 1 107 ? 2.753 10.456 2.605 1.00 97.88 107 ILE A O 1
ATOM 859 N N . SER A 1 108 ? 2.322 9.522 4.595 1.00 98.44 108 SER A N 1
ATOM 860 C CA . SER A 1 108 ? 3.159 8.343 4.353 1.00 98.44 108 SER A CA 1
ATOM 861 C C . SER A 1 108 ? 2.647 7.514 3.169 1.00 98.44 108 SER A C 1
ATOM 863 O O . SER A 1 108 ? 3.425 7.176 2.285 1.00 98.44 108 SER A O 1
ATOM 865 N N . THR A 1 109 ? 1.335 7.272 3.076 1.00 98.56 109 THR A N 1
ATOM 866 C CA . THR A 1 109 ? 0.718 6.583 1.930 1.00 98.56 109 THR A CA 1
ATOM 867 C C . THR A 1 109 ? 0.928 7.350 0.625 1.00 98.56 109 THR A C 1
ATOM 869 O O . THR A 1 109 ? 1.260 6.743 -0.393 1.00 98.56 109 THR A O 1
ATOM 872 N N . ALA A 1 110 ? 0.785 8.680 0.646 1.00 98.12 110 ALA A N 1
ATOM 873 C CA . ALA A 1 110 ? 1.015 9.519 -0.533 1.00 98.12 110 ALA A CA 1
ATOM 874 C C . ALA A 1 110 ? 2.475 9.446 -1.017 1.00 98.12 110 ALA A C 1
ATOM 876 O O . ALA A 1 110 ? 2.721 9.285 -2.208 1.00 98.12 110 ALA A O 1
ATOM 877 N N . VAL A 1 111 ? 3.449 9.487 -0.102 1.00 98.50 111 VAL A N 1
ATOM 878 C CA . VAL A 1 111 ? 4.877 9.372 -0.447 1.00 98.50 111 VAL A CA 1
ATOM 879 C C . VAL A 1 111 ? 5.211 7.987 -1.004 1.00 98.50 111 VAL A C 1
ATOM 881 O O . VAL A 1 111 ? 5.874 7.889 -2.034 1.00 98.50 111 VAL A O 1
ATOM 884 N N . VAL A 1 112 ? 4.732 6.913 -0.368 1.00 98.75 112 VAL A N 1
ATOM 885 C CA . VAL A 1 112 ? 5.005 5.537 -0.820 1.00 98.75 112 VAL A CA 1
ATOM 886 C C . VAL A 1 112 ? 4.420 5.292 -2.214 1.00 98.75 112 VAL A C 1
ATOM 888 O O . VAL A 1 112 ? 5.104 4.742 -3.074 1.00 98.75 112 VAL A O 1
ATOM 891 N N . THR A 1 113 ? 3.188 5.743 -2.468 1.00 98.75 113 THR A N 1
ATOM 892 C CA . THR A 1 113 ? 2.563 5.631 -3.799 1.00 98.75 113 THR A CA 1
ATOM 893 C C . THR A 1 113 ? 3.256 6.497 -4.850 1.00 98.75 113 THR A C 1
ATOM 895 O O . THR A 1 113 ? 3.409 6.050 -5.979 1.00 98.75 113 THR A O 1
ATOM 898 N N . TYR A 1 114 ? 3.739 7.691 -4.492 1.00 98.69 114 TYR A N 1
ATOM 899 C CA . TYR A 1 114 ? 4.481 8.559 -5.416 1.00 98.69 114 TYR A CA 1
ATOM 900 C C . TYR A 1 114 ? 5.791 7.918 -5.887 1.00 98.69 114 TYR A C 1
ATOM 902 O O . TYR A 1 114 ? 6.103 7.913 -7.075 1.00 98.69 114 TYR A O 1
ATOM 910 N N . ILE A 1 115 ? 6.555 7.340 -4.954 1.00 98.75 115 ILE A N 1
ATOM 911 C CA . ILE A 1 115 ? 7.808 6.646 -5.281 1.00 98.75 115 ILE A CA 1
ATOM 912 C C . ILE A 1 115 ? 7.523 5.417 -6.152 1.00 98.75 115 ILE A C 1
ATOM 914 O O . ILE A 1 115 ? 8.240 5.188 -7.125 1.00 98.75 115 ILE A O 1
ATOM 918 N N . ALA A 1 116 ? 6.471 4.656 -5.831 1.00 98.75 116 ALA A N 1
ATOM 919 C CA . ALA A 1 116 ? 6.057 3.503 -6.623 1.00 98.75 116 ALA A CA 1
ATOM 920 C C . ALA A 1 116 ? 5.691 3.888 -8.067 1.00 98.75 116 ALA A C 1
ATOM 922 O O . ALA A 1 116 ? 6.171 3.245 -8.995 1.00 98.75 116 ALA A O 1
ATOM 923 N N . ASP A 1 117 ? 4.909 4.957 -8.263 1.00 98.69 117 ASP A N 1
ATOM 924 C CA . ASP A 1 117 ? 4.542 5.460 -9.595 1.00 98.69 117 ASP A CA 1
ATOM 925 C C . ASP A 1 117 ? 5.769 5.862 -10.412 1.00 98.69 117 ASP A C 1
ATOM 927 O O . ASP A 1 117 ? 5.941 5.430 -11.553 1.00 98.69 117 ASP A O 1
ATOM 931 N N . TYR A 1 118 ? 6.655 6.650 -9.797 1.00 98.50 118 TYR A N 1
ATOM 932 C CA . TYR A 1 118 ? 7.871 7.106 -10.452 1.00 98.50 118 TYR A CA 1
ATOM 933 C C . TYR A 1 118 ? 8.753 5.927 -10.872 1.00 98.50 118 TYR A C 1
ATOM 935 O O . TYR A 1 118 ? 9.241 5.899 -12.001 1.00 98.50 118 TYR A O 1
ATOM 943 N N . LEU A 1 119 ? 8.952 4.944 -9.991 1.00 98.56 119 LEU A N 1
ATOM 944 C CA . LEU A 1 119 ? 9.762 3.772 -10.311 1.00 98.56 119 LEU A CA 1
ATOM 945 C C . LEU A 1 119 ? 9.110 2.900 -11.380 1.00 98.56 119 LEU A C 1
ATOM 947 O O . LEU A 1 119 ? 9.815 2.507 -12.299 1.00 98.56 119 LEU A O 1
ATOM 951 N N . ALA A 1 120 ? 7.803 2.638 -11.304 1.00 98.31 120 ALA A N 1
ATOM 952 C CA . ALA A 1 120 ? 7.096 1.817 -12.286 1.00 98.31 120 ALA A CA 1
ATOM 953 C C . ALA A 1 120 ? 7.200 2.414 -13.697 1.00 98.31 120 ALA A C 1
ATOM 955 O O . ALA A 1 120 ? 7.635 1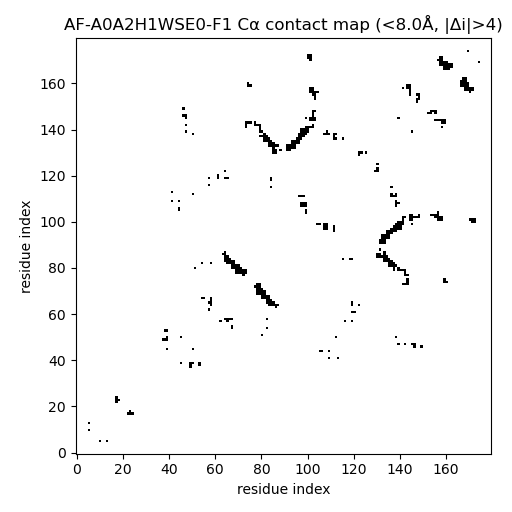.738 -14.626 1.00 98.31 120 ALA A O 1
ATOM 956 N N . LYS A 1 121 ? 6.898 3.712 -13.838 1.00 98.12 121 LYS A N 1
ATOM 957 C CA . LYS A 1 121 ? 6.882 4.408 -15.136 1.00 98.12 121 LYS A CA 1
ATOM 958 C C . LYS A 1 121 ? 8.257 4.598 -15.762 1.00 98.12 121 LYS A C 1
ATOM 960 O O . LYS A 1 121 ? 8.355 4.744 -16.976 1.00 98.12 121 LYS A O 1
ATOM 965 N N . ASN A 1 122 ? 9.310 4.647 -14.948 1.00 98.06 122 ASN A N 1
ATOM 966 C CA . ASN A 1 122 ? 10.658 4.958 -15.420 1.00 98.06 122 ASN A CA 1
ATOM 967 C C . ASN A 1 122 ? 11.622 3.770 -15.322 1.00 98.06 122 ASN A C 1
ATOM 969 O O . ASN A 1 122 ? 12.784 3.941 -15.685 1.00 98.06 122 ASN A O 1
ATOM 973 N N . PHE A 1 123 ? 11.178 2.595 -14.856 1.00 97.31 123 PHE A N 1
ATOM 974 C CA . PHE A 1 123 ? 12.048 1.479 -14.462 1.00 97.31 123 PHE A CA 1
ATOM 975 C C . PHE A 1 123 ? 13.129 1.158 -15.500 1.00 97.31 123 PHE A C 1
ATOM 977 O O . PHE A 1 123 ? 14.312 1.169 -15.169 1.00 97.31 123 PHE A O 1
ATOM 984 N N . ASP A 1 124 ? 12.745 1.001 -16.768 1.00 93.62 124 ASP A N 1
ATOM 985 C CA . ASP A 1 124 ? 13.654 0.629 -17.862 1.00 93.62 124 ASP A CA 1
ATOM 986 C C . ASP A 1 124 ? 14.666 1.725 -18.243 1.00 93.62 124 ASP A C 1
ATOM 988 O O . ASP A 1 124 ? 15.661 1.458 -18.916 1.00 93.62 124 ASP A O 1
ATOM 992 N N . THR A 1 125 ? 14.431 2.968 -17.815 1.00 96.69 125 THR A N 1
ATOM 993 C CA . THR A 1 125 ? 15.316 4.117 -18.077 1.00 96.69 125 THR A CA 1
ATOM 994 C C . THR A 1 125 ? 16.207 4.469 -16.888 1.00 96.69 125 THR A C 1
ATOM 996 O O . THR A 1 125 ? 17.152 5.250 -17.025 1.00 96.69 125 THR A O 1
ATOM 999 N N . LEU A 1 126 ? 15.917 3.912 -15.709 1.00 97.38 126 LEU A N 1
ATOM 1000 C CA . LEU A 1 126 ? 16.691 4.160 -14.502 1.00 97.38 126 LEU A CA 1
ATOM 1001 C C . LEU A 1 126 ? 18.032 3.422 -14.540 1.00 97.38 126 LEU A C 1
ATOM 1003 O O . LEU A 1 126 ? 18.216 2.401 -15.200 1.00 97.38 126 LEU A O 1
ATOM 1007 N N . SER A 1 127 ? 18.999 3.951 -13.792 1.00 97.56 127 SER A N 1
ATOM 1008 C CA . SER A 1 127 ? 20.318 3.332 -13.691 1.00 97.56 127 SER A CA 1
ATOM 1009 C C . SER A 1 127 ? 20.260 1.972 -12.990 1.00 97.56 127 SER A C 1
ATOM 10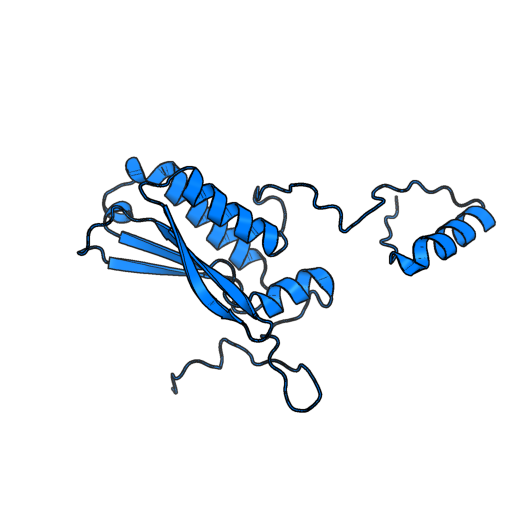11 O O . SER A 1 127 ? 19.350 1.682 -12.208 1.00 97.56 127 SER A O 1
ATOM 1013 N N . VAL A 1 128 ? 21.312 1.171 -13.190 1.00 96.19 128 VAL A N 1
ATOM 1014 C CA . VAL A 1 128 ? 21.467 -0.149 -12.560 1.00 96.19 128 VAL A CA 1
ATOM 1015 C C . VAL A 1 128 ? 21.321 -0.114 -11.038 1.00 96.19 128 VAL A C 1
ATOM 1017 O O . VAL A 1 128 ? 20.882 -1.091 -10.443 1.00 96.19 128 VAL A O 1
ATOM 1020 N N . ASN A 1 129 ? 21.611 1.014 -10.385 1.00 95.81 129 ASN A N 1
ATOM 1021 C CA . ASN A 1 129 ? 21.444 1.157 -8.937 1.00 95.81 129 ASN A CA 1
ATOM 1022 C C . ASN A 1 129 ? 19.987 0.956 -8.485 1.00 95.81 129 ASN A C 1
ATOM 1024 O O . ASN A 1 129 ? 19.769 0.478 -7.372 1.00 95.81 129 ASN A O 1
ATOM 1028 N N . TYR A 1 130 ? 19.017 1.277 -9.346 1.00 97.06 130 TYR A N 1
ATOM 1029 C CA . TYR A 1 130 ? 17.592 1.058 -9.105 1.00 97.06 130 TYR A CA 1
ATOM 1030 C C . TYR A 1 130 ? 17.107 -0.272 -9.680 1.00 97.06 130 TYR A C 1
ATOM 1032 O O . TYR A 1 130 ? 16.353 -0.969 -9.009 1.00 97.06 130 TYR A O 1
ATOM 1040 N N . THR A 1 131 ? 17.538 -0.640 -10.890 1.00 97.50 131 THR A N 1
ATOM 1041 C CA . THR A 1 131 ? 17.015 -1.830 -11.587 1.00 97.50 131 THR A CA 1
ATOM 1042 C C . THR A 1 131 ? 17.623 -3.148 -11.104 1.00 97.50 131 THR A C 1
ATOM 1044 O O . THR A 1 131 ? 17.008 -4.193 -11.277 1.00 97.50 131 THR A O 1
ATOM 1047 N N . SER A 1 132 ? 18.774 -3.114 -10.416 1.00 97.12 132 SER A N 1
ATOM 1048 C CA . SER A 1 132 ? 19.365 -4.265 -9.697 1.00 97.12 132 SER A CA 1
ATOM 1049 C C . SER A 1 132 ? 18.779 -4.483 -8.290 1.00 97.12 132 SER A C 1
ATOM 1051 O O . SER A 1 132 ? 19.466 -4.948 -7.366 1.00 97.12 132 SER A O 1
ATOM 1053 N N . LYS A 1 133 ? 17.543 -4.031 -8.067 1.00 98.38 133 LYS A N 1
ATOM 1054 C CA . LYS A 1 133 ? 16.841 -4.102 -6.784 1.00 98.38 133 LYS A CA 1
ATOM 1055 C C . LYS A 1 133 ? 15.424 -4.600 -7.008 1.00 98.38 133 LYS A C 1
ATOM 1057 O O . LYS A 1 133 ? 14.779 -4.250 -7.993 1.00 98.38 133 LYS A O 1
ATOM 1062 N N . ASP A 1 134 ? 14.943 -5.354 -6.032 1.00 98.56 134 ASP A N 1
ATOM 1063 C CA . ASP A 1 134 ? 13.539 -5.719 -5.934 1.00 98.56 134 ASP A CA 1
ATOM 1064 C C . ASP A 1 134 ? 12.865 -4.746 -4.976 1.00 98.56 134 ASP A C 1
ATOM 1066 O O . ASP A 1 134 ? 13.122 -4.776 -3.771 1.00 98.56 134 ASP A O 1
ATOM 1070 N N . TRP A 1 135 ? 12.021 -3.866 -5.501 1.00 98.81 135 TRP A N 1
ATOM 1071 C CA . TRP A 1 135 ? 11.322 -2.878 -4.690 1.00 98.81 135 TRP A CA 1
ATOM 1072 C C . TRP A 1 135 ? 9.977 -3.429 -4.234 1.00 98.81 135 TRP A C 1
ATOM 1074 O O . TRP A 1 135 ? 9.175 -3.862 -5.058 1.00 98.81 135 TRP A O 1
ATOM 1084 N N . TYR A 1 136 ? 9.722 -3.385 -2.931 1.00 98.88 136 TYR A N 1
ATOM 1085 C CA . TYR A 1 136 ? 8.499 -3.861 -2.297 1.00 98.88 136 TYR A CA 1
ATOM 1086 C C . TYR A 1 136 ? 7.789 -2.688 -1.619 1.00 98.88 136 TYR A C 1
ATOM 1088 O O . TYR A 1 136 ? 8.286 -2.138 -0.636 1.00 98.88 136 TYR A O 1
ATOM 1096 N N . PHE A 1 137 ? 6.627 -2.306 -2.145 1.00 98.94 137 PHE A N 1
ATOM 1097 C CA . PHE A 1 137 ? 5.822 -1.188 -1.660 1.00 98.94 137 PHE A CA 1
ATOM 1098 C C . PHE A 1 137 ? 4.569 -1.682 -0.948 1.00 98.94 137 PHE A C 1
ATOM 1100 O O . PHE A 1 137 ? 3.738 -2.361 -1.551 1.00 98.94 137 PHE A O 1
ATOM 1107 N N . VAL A 1 138 ? 4.381 -1.264 0.304 1.00 98.88 138 VAL A N 1
ATOM 1108 C CA . VAL A 1 138 ? 3.148 -1.479 1.077 1.00 98.88 138 VAL A CA 1
ATOM 1109 C C . VAL A 1 138 ? 2.601 -0.124 1.533 1.00 98.88 138 VAL A C 1
ATOM 1111 O O . VAL A 1 138 ? 2.860 0.308 2.656 1.00 98.88 138 VAL A O 1
ATOM 1114 N N . PRO A 1 139 ? 1.836 0.595 0.689 1.00 98.69 139 PRO A N 1
ATOM 1115 C CA . PRO A 1 139 ? 1.398 1.955 1.015 1.00 98.69 139 PRO A CA 1
ATOM 1116 C C . PRO A 1 139 ? 0.505 2.066 2.253 1.00 98.69 139 PRO A C 1
ATOM 1118 O O . PRO A 1 139 ? 0.417 3.141 2.854 1.00 98.69 139 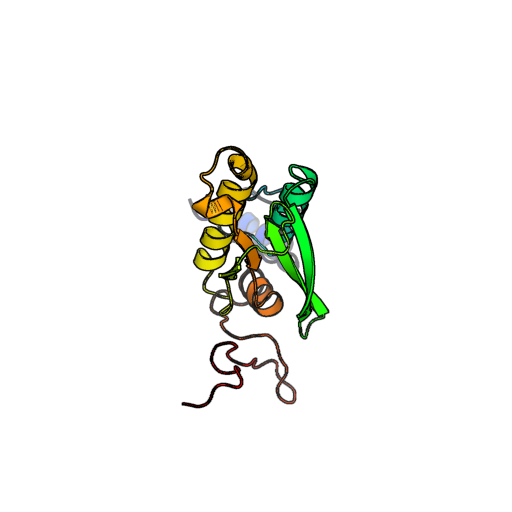PRO A O 1
ATOM 1121 N N . VAL A 1 140 ? -0.187 0.975 2.603 1.00 98.75 140 VAL A N 1
ATOM 1122 C CA . VAL A 1 140 ? -1.077 0.902 3.763 1.00 98.75 140 VAL A CA 1
ATOM 1123 C C . VAL A 1 140 ? -0.881 -0.425 4.497 1.00 98.75 140 VAL A C 1
ATOM 1125 O O . VAL A 1 140 ? -1.507 -1.431 4.166 1.00 98.75 140 VAL A O 1
ATOM 1128 N N . VAL A 1 141 ? -0.042 -0.413 5.535 1.00 98.50 141 VAL A N 1
ATOM 1129 C CA . VAL A 1 141 ? 0.188 -1.568 6.431 1.00 98.50 141 VAL A CA 1
ATOM 1130 C C . VAL A 1 141 ? -0.992 -1.814 7.369 1.00 98.50 141 VAL A C 1
ATOM 1132 O O . VAL A 1 141 ? -1.268 -2.952 7.743 1.00 98.50 141 VAL A O 1
ATOM 1135 N N . ASN A 1 142 ? -1.733 -0.759 7.722 1.00 98.69 142 ASN A N 1
ATOM 1136 C CA . ASN A 1 142 ? -2.903 -0.822 8.599 1.00 98.69 142 ASN A CA 1
ATOM 1137 C C . ASN A 1 142 ? -4.217 -0.495 7.855 1.00 98.69 142 ASN A C 1
ATOM 1139 O O . ASN A 1 142 ? -4.805 0.559 8.118 1.00 98.69 142 ASN A O 1
ATOM 1143 N N . PRO A 1 143 ? -4.707 -1.356 6.936 1.00 98.75 143 PRO A N 1
ATOM 1144 C CA . PRO A 1 143 ? -5.924 -1.083 6.169 1.00 98.75 143 PRO A CA 1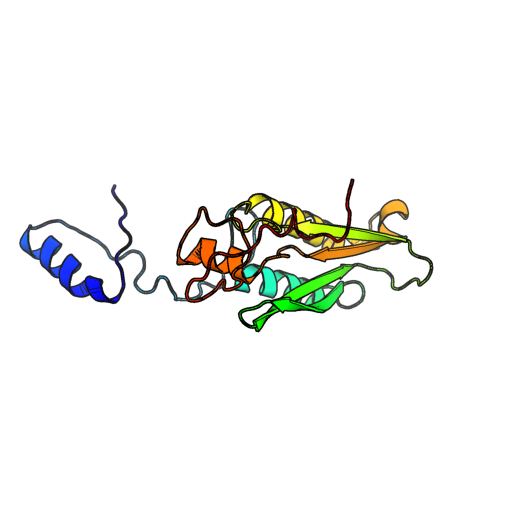
ATOM 1145 C C . PRO A 1 143 ? -7.152 -0.752 7.020 1.00 98.75 143 PRO A C 1
ATOM 1147 O O . PRO A 1 143 ? -7.884 0.180 6.695 1.00 98.75 143 PRO A O 1
ATOM 1150 N N . ASP A 1 144 ? -7.368 -1.467 8.129 1.00 98.62 144 ASP A N 1
ATOM 1151 C CA . ASP A 1 144 ? -8.547 -1.251 8.977 1.00 98.62 144 ASP A CA 1
ATOM 1152 C C . ASP A 1 144 ? -8.510 0.112 9.656 1.00 98.62 144 ASP A C 1
ATOM 1154 O O . ASP A 1 144 ? -9.487 0.862 9.626 1.00 98.62 144 ASP A O 1
ATOM 1158 N N . GLY A 1 145 ? -7.367 0.456 10.256 1.00 98.50 145 GLY A N 1
ATOM 1159 C CA . GLY A 1 145 ? -7.188 1.762 10.867 1.00 98.50 145 GLY A CA 1
ATOM 1160 C C . GLY A 1 145 ? -7.282 2.871 9.821 1.00 98.50 145 GLY A C 1
ATOM 1161 O O . GLY A 1 145 ? -7.959 3.867 10.060 1.00 98.50 145 GLY A O 1
ATOM 1162 N N . TYR A 1 146 ? -6.641 2.703 8.661 1.00 98.69 146 TYR A N 1
ATOM 1163 C CA . TYR A 1 146 ? -6.654 3.695 7.587 1.00 98.69 146 TYR A CA 1
ATOM 1164 C C . TYR A 1 146 ? -8.080 3.959 7.096 1.00 98.69 146 TYR A C 1
ATOM 1166 O O . TYR A 1 146 ? -8.520 5.107 7.082 1.00 98.69 146 TYR A O 1
ATOM 1174 N N . GLN A 1 147 ? -8.850 2.905 6.810 1.00 98.19 147 GLN A N 1
ATOM 1175 C CA . GLN A 1 147 ? -10.265 3.025 6.455 1.00 98.19 147 GLN A CA 1
ATOM 1176 C C . GLN A 1 147 ? -11.056 3.755 7.548 1.00 98.19 147 GLN A C 1
ATOM 1178 O O . GLN A 1 147 ? -11.825 4.665 7.246 1.00 98.19 147 GLN A O 1
ATOM 1183 N N . HIS A 1 148 ? -10.824 3.418 8.819 1.00 97.56 148 HIS A N 1
ATOM 1184 C CA . HIS A 1 148 ? -11.487 4.070 9.946 1.00 97.56 148 HIS A CA 1
ATOM 1185 C C . HIS A 1 148 ? -11.203 5.579 10.014 1.00 97.56 148 HIS A C 1
ATOM 1187 O O . HIS A 1 148 ? -12.098 6.347 10.367 1.00 97.56 148 HIS A O 1
ATOM 1193 N N . THR A 1 149 ? -10.004 6.026 9.619 1.00 97.62 149 THR A N 1
ATOM 1194 C CA . THR A 1 149 ? -9.682 7.465 9.551 1.00 97.62 149 THR A CA 1
ATOM 1195 C C . THR A 1 149 ? -10.387 8.216 8.432 1.00 97.62 149 THR A C 1
ATOM 1197 O O . THR A 1 149 ? -10.565 9.427 8.544 1.00 97.62 149 THR A O 1
ATOM 1200 N N . HIS A 1 150 ? -10.803 7.516 7.377 1.00 94.94 150 HIS A N 1
ATOM 1201 C CA . HIS A 1 150 ? -11.560 8.094 6.266 1.00 94.94 150 HIS A CA 1
ATOM 1202 C C . HIS A 1 150 ? -13.066 8.144 6.534 1.00 94.94 150 HIS A C 1
ATOM 1204 O O . HIS A 1 150 ? -13.753 8.967 5.941 1.00 94.94 150 HIS A O 1
ATOM 1210 N N . THR A 1 151 ? -13.591 7.288 7.419 1.00 94.19 151 THR A N 1
ATOM 1211 C CA . THR A 1 151 ? -15.048 7.144 7.596 1.00 94.19 151 THR A CA 1
ATOM 1212 C C . THR A 1 151 ? -15.576 7.448 8.994 1.00 94.19 151 THR A C 1
ATOM 1214 O O . THR A 1 151 ? -16.776 7.662 9.127 1.00 94.19 151 THR A O 1
ATOM 1217 N N . VAL A 1 152 ? -14.743 7.416 10.042 1.00 93.69 152 VAL A N 1
ATOM 1218 C CA . VAL A 1 152 ? -15.216 7.536 11.436 1.00 93.69 152 VAL A CA 1
ATOM 1219 C C . VAL A 1 152 ? -14.382 8.512 12.264 1.00 93.69 152 VAL A C 1
ATOM 1221 O O . VAL A 1 152 ? -14.915 9.509 12.738 1.00 93.69 152 VAL A O 1
ATOM 1224 N N . ASP A 1 153 ? -13.090 8.238 12.461 1.00 92.81 153 ASP A N 1
ATOM 1225 C CA . ASP A 1 153 ? -12.216 9.040 13.328 1.00 92.81 153 ASP A CA 1
ATOM 1226 C C . ASP A 1 153 ? -10.888 9.330 12.636 1.00 92.81 153 ASP A C 1
ATOM 1228 O O . ASP A 1 153 ? -9.962 8.512 12.643 1.00 92.81 153 ASP A O 1
ATOM 1232 N N . ARG A 1 154 ? -10.770 10.546 12.095 1.00 95.75 154 ARG A N 1
ATOM 1233 C CA . ARG A 1 154 ? -9.573 11.033 11.403 1.00 95.75 154 ARG A CA 1
ATOM 1234 C C . ARG A 1 154 ? -8.293 10.906 12.235 1.00 95.75 154 ARG A C 1
ATOM 1236 O O . ARG A 1 154 ? -7.214 10.769 11.654 1.00 95.75 154 ARG A O 1
ATOM 1243 N N . MET A 1 155 ? -8.378 10.955 13.563 1.00 93.94 155 MET A N 1
ATOM 1244 C CA . MET A 1 155 ? -7.220 10.932 14.460 1.00 93.94 155 MET A CA 1
ATOM 1245 C C . MET A 1 155 ? -6.860 9.534 14.970 1.00 93.94 155 MET A C 1
ATOM 1247 O O . MET A 1 155 ? -5.888 9.401 15.731 1.00 93.94 155 MET A O 1
ATOM 1251 N N . TRP A 1 156 ? -7.561 8.494 14.508 1.00 97.31 156 TRP A N 1
ATOM 1252 C CA . TRP A 1 156 ? -7.270 7.109 14.856 1.00 97.31 156 TRP A CA 1
ATOM 1253 C C . TRP A 1 156 ? -5.858 6.695 14.426 1.00 97.31 156 TRP A C 1
ATOM 1255 O O . TRP A 1 156 ? -5.415 6.918 13.301 1.00 97.31 156 TRP A O 1
ATOM 1265 N N . ARG A 1 157 ? -5.113 6.081 15.346 1.00 97.00 157 ARG A N 1
ATOM 1266 C CA . ARG A 1 157 ? -3.699 5.718 15.144 1.00 97.00 157 ARG A CA 1
ATOM 1267 C C . ARG A 1 157 ? -3.480 4.216 14.970 1.00 97.00 157 ARG A C 1
ATOM 1269 O O . ARG A 1 157 ? -2.660 3.812 14.154 1.00 97.00 157 ARG A O 1
ATOM 1276 N N . LYS A 1 158 ? -4.155 3.413 15.789 1.00 97.94 158 LYS A N 1
ATOM 1277 C CA . LYS A 1 158 ? -3.859 1.993 16.035 1.00 97.94 158 LYS A CA 1
ATOM 1278 C C . LYS A 1 158 ? -4.466 1.083 14.964 1.00 97.94 158 LYS A C 1
ATOM 1280 O O . LYS A 1 158 ? -5.158 1.559 14.064 1.00 97.94 158 LYS A O 1
ATOM 1285 N N . ASN A 1 159 ? -4.242 -0.227 15.056 1.00 97.44 159 ASN A N 1
ATOM 1286 C CA . ASN A 1 159 ? -5.079 -1.181 14.316 1.00 97.44 159 ASN A CA 1
ATOM 1287 C C . ASN A 1 159 ? -6.520 -1.199 14.878 1.00 97.44 159 ASN A C 1
ATOM 1289 O O . ASN A 1 159 ? -6.869 -0.400 15.751 1.00 97.44 159 ASN A O 1
ATOM 1293 N N . ARG A 1 160 ? -7.364 -2.106 14.382 1.00 97.50 160 ARG A N 1
ATOM 1294 C CA . ARG A 1 160 ? -8.756 -2.273 14.832 1.00 97.50 160 ARG A CA 1
ATOM 1295 C C . ARG A 1 160 ? -8.991 -3.570 15.613 1.00 97.50 160 ARG A C 1
ATOM 1297 O O . ARG A 1 160 ? -10.091 -4.107 15.622 1.00 97.50 160 ARG A O 1
ATOM 1304 N N . ALA A 1 161 ? -7.961 -4.087 16.284 1.00 95.94 161 ALA A N 1
ATOM 1305 C CA . ALA A 1 161 ? -8.105 -5.303 17.079 1.00 95.94 161 ALA A CA 1
ATOM 1306 C C . ALA A 1 161 ? -9.041 -5.076 18.290 1.00 95.94 161 ALA A C 1
ATOM 1308 O O . ALA A 1 161 ? -8.920 -4.047 18.971 1.00 95.94 161 ALA A O 1
ATOM 1309 N N . PRO A 1 162 ? -9.959 -6.013 18.585 1.00 93.06 162 PRO A N 1
ATOM 1310 C CA . PRO A 1 162 ? -10.799 -5.943 19.773 1.00 93.06 162 PRO A CA 1
ATOM 1311 C C . PRO A 1 162 ? -9.997 -6.210 21.054 1.00 93.06 162 PRO A C 1
ATOM 1313 O O . PRO A 1 162 ? -9.012 -6.946 21.059 1.00 93.06 162 PRO A O 1
ATOM 1316 N N . SER A 1 163 ? -10.448 -5.623 22.159 1.00 90.19 163 SER A N 1
ATOM 1317 C CA . SER A 1 163 ? -9.987 -5.898 23.520 1.00 90.19 163 SER A CA 1
ATOM 1318 C C . SER A 1 163 ? -11.212 -5.984 24.430 1.00 90.19 163 SER A C 1
ATOM 1320 O O . SER A 1 163 ? -11.864 -4.980 24.727 1.00 90.19 163 SER A O 1
ATOM 1322 N N . GLY A 1 164 ? -11.579 -7.213 24.802 1.00 87.69 164 GLY A N 1
ATOM 1323 C CA . GLY A 1 164 ? -12.866 -7.494 25.438 1.00 87.69 164 GLY A CA 1
ATOM 1324 C C . GLY A 1 164 ? -14.033 -7.111 24.522 1.00 87.69 164 GLY A C 1
ATOM 1325 O O . GLY A 1 164 ? -14.061 -7.495 23.356 1.00 87.69 164 GLY A O 1
ATOM 1326 N N . ASN A 1 165 ? -14.969 -6.316 25.044 1.00 86.88 165 ASN A N 1
ATOM 1327 C CA . ASN A 1 165 ? -16.179 -5.898 24.324 1.00 86.88 165 ASN A CA 1
ATOM 1328 C C . ASN A 1 165 ? -16.004 -4.605 23.499 1.00 86.88 165 ASN A C 1
ATOM 1330 O O . ASN A 1 165 ? -16.984 -4.094 22.961 1.00 86.88 165 ASN A O 1
ATOM 1334 N N . ALA A 1 166 ? -14.793 -4.043 23.417 1.00 85.81 166 ALA A N 1
ATOM 1335 C CA . ALA A 1 166 ? -14.530 -2.784 22.721 1.00 85.81 166 ALA A CA 1
ATOM 1336 C C . ALA A 1 166 ? -13.388 -2.916 21.706 1.00 85.81 166 ALA A C 1
ATOM 1338 O O . ALA A 1 166 ? -12.415 -3.635 21.930 1.00 85.81 166 ALA A O 1
ATOM 1339 N N . VAL A 1 167 ? -13.461 -2.170 20.601 1.00 89.88 167 VAL A N 1
ATOM 1340 C CA . VAL A 1 167 ? -12.338 -2.053 19.660 1.00 89.88 167 VAL A CA 1
ATOM 1341 C C . VAL A 1 167 ? -11.384 -0.981 20.159 1.00 89.88 167 VAL A C 1
ATOM 1343 O O . VAL A 1 167 ? -11.576 0.205 19.899 1.00 89.88 167 VAL A O 1
ATOM 1346 N N . THR A 1 168 ? -10.361 -1.395 20.905 1.00 89.44 168 THR A N 1
ATOM 1347 C CA . THR A 1 168 ? -9.334 -0.473 21.396 1.00 89.44 168 THR A CA 1
ATOM 1348 C C . THR A 1 168 ? -8.160 -0.377 20.435 1.00 89.44 168 THR A C 1
ATOM 1350 O O . THR A 1 168 ? -7.617 0.712 20.287 1.00 89.44 168 THR A O 1
ATOM 1353 N N . GLY A 1 169 ? -7.775 -1.468 19.770 1.00 95.06 169 GLY A N 1
ATOM 1354 C CA . GLY A 1 169 ? -6.608 -1.541 18.898 1.00 95.06 169 GLY A CA 1
ATOM 1355 C C . GLY A 1 169 ? -5.260 -1.536 19.633 1.00 95.06 169 GLY A C 1
ATOM 1356 O O . GLY A 1 169 ? -5.126 -1.048 20.760 1.00 95.06 169 GLY A O 1
ATOM 1357 N N . VAL A 1 170 ? -4.234 -2.026 18.944 1.00 95.88 170 VAL A N 1
ATOM 1358 C CA . VAL A 1 170 ? -2.822 -2.059 19.354 1.00 95.88 170 VAL A CA 1
ATOM 1359 C C . VAL A 1 170 ? -2.014 -1.095 18.481 1.00 95.88 170 VAL A C 1
ATOM 1361 O O . VAL A 1 170 ? -2.297 -0.933 17.291 1.00 95.88 170 VAL A O 1
ATOM 1364 N N . ASP A 1 171 ? -1.023 -0.423 19.074 1.00 96.06 171 ASP A N 1
ATOM 1365 C CA . ASP A 1 171 ? -0.040 0.352 18.310 1.00 96.06 171 ASP A CA 1
ATOM 1366 C C . ASP A 1 171 ? 0.903 -0.620 17.585 1.00 96.06 171 ASP A C 1
ATOM 1368 O O . ASP A 1 171 ? 1.688 -1.328 18.218 1.00 96.06 171 ASP A O 1
ATOM 1372 N N . LEU A 1 172 ? 0.801 -0.669 16.253 1.00 95.94 172 LEU A N 1
ATOM 1373 C CA . LEU A 1 172 ? 1.561 -1.607 15.428 1.00 95.94 172 LEU A CA 1
ATOM 1374 C C . LEU A 1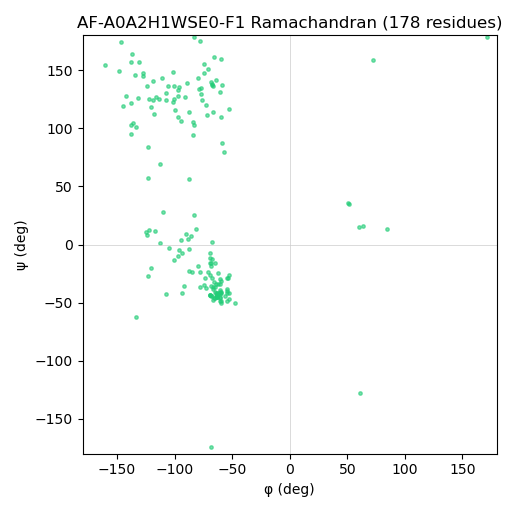 172 ? 3.074 -1.390 15.549 1.00 95.94 172 LEU A C 1
ATOM 1376 O O . LEU A 1 172 ? 3.822 -2.364 15.595 1.00 95.94 172 LEU A O 1
ATOM 1380 N N . ASN A 1 173 ? 3.530 -0.145 15.728 1.00 94.69 173 ASN A N 1
ATOM 1381 C CA . ASN A 1 173 ? 4.950 0.166 15.890 1.00 94.69 173 ASN A CA 1
ATOM 1382 C C . ASN A 1 173 ? 5.465 -0.067 17.326 1.00 94.69 173 ASN A C 1
ATOM 1384 O O . ASN A 1 173 ? 6.537 0.400 17.715 1.00 94.69 173 ASN A O 1
ATOM 1388 N N . ARG A 1 174 ? 4.681 -0.757 18.157 1.00 94.06 174 ARG A N 1
ATOM 1389 C CA . ARG A 1 174 ? 5.077 -1.271 19.475 1.00 94.06 174 ARG A CA 1
ATOM 1390 C C . ARG A 1 174 ? 4.845 -2.777 19.599 1.00 94.06 174 ARG A C 1
ATOM 1392 O O . ARG A 1 174 ? 4.937 -3.309 20.698 1.00 94.06 174 ARG A O 1
ATOM 1399 N N . ASN A 1 175 ? 4.549 -3.451 18.487 1.00 94.31 175 ASN A N 1
ATOM 1400 C CA . ASN A 1 175 ? 4.151 -4.858 18.463 1.00 94.31 175 ASN A CA 1
ATOM 1401 C C . ASN A 1 175 ? 5.138 -5.764 17.704 1.00 94.31 175 ASN A C 1
ATOM 1403 O O . ASN A 1 175 ? 4.828 -6.918 17.414 1.00 94.31 175 ASN A O 1
ATOM 1407 N N . PHE A 1 176 ? 6.323 -5.255 17.363 1.00 92.19 176 PHE A N 1
ATOM 1408 C CA . PHE A 1 176 ? 7.395 -6.076 16.806 1.00 92.19 176 PHE A CA 1
ATOM 1409 C C . PHE A 1 176 ? 8.029 -6.939 17.903 1.00 92.19 176 PHE A C 1
ATOM 1411 O O . PHE A 1 176 ? 8.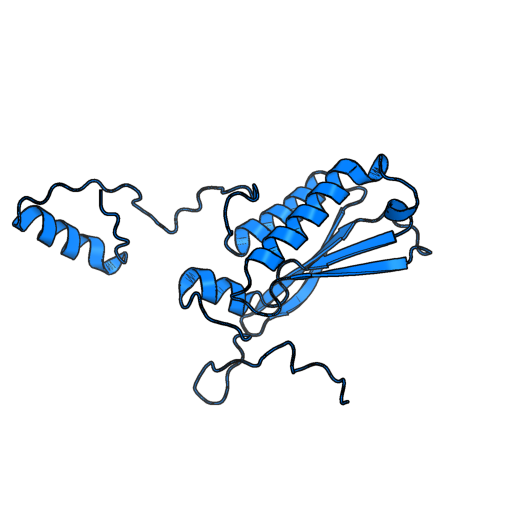144 -6.511 19.049 1.00 92.19 176 PHE A O 1
ATOM 1418 N N . GLY A 1 177 ? 8.495 -8.141 17.547 1.00 89.44 177 GLY A N 1
ATOM 1419 C CA . GLY A 1 177 ? 9.152 -9.072 18.479 1.00 89.44 177 GLY A CA 1
ATOM 1420 C C . GLY A 1 177 ? 10.521 -8.611 18.998 1.00 89.44 177 GLY A C 1
ATOM 1421 O O . GLY A 1 177 ? 11.174 -9.345 19.737 1.00 89.44 177 GLY A O 1
ATOM 1422 N N . TYR A 1 178 ? 10.963 -7.415 18.611 1.00 83.69 178 TYR A N 1
ATOM 1423 C CA . TYR A 1 178 ? 12.197 -6.812 19.086 1.00 83.69 178 TYR A CA 1
ATOM 1424 C C . TYR A 1 178 ? 12.014 -6.267 20.505 1.00 83.69 178 TYR A C 1
ATOM 1426 O O . TYR A 1 178 ? 11.135 -5.444 20.764 1.00 83.69 178 TYR A O 1
ATOM 1434 N N . LYS A 1 179 ? 12.870 -6.718 21.421 1.00 72.81 179 LYS A N 1
ATOM 1435 C CA . LYS A 1 179 ? 13.030 -6.142 22.757 1.00 72.81 179 LYS A CA 1
ATOM 1436 C C . LYS A 1 179 ? 14.427 -5.527 22.812 1.00 72.81 179 LYS A C 1
ATOM 1438 O O . LYS A 1 179 ? 15.385 -6.217 22.469 1.00 72.81 179 LYS A O 1
ATOM 1443 N N . LEU A 1 180 ? 14.495 -4.242 23.166 1.00 61.56 180 LEU A N 1
ATOM 1444 C CA . LEU A 1 180 ? 15.750 -3.554 23.492 1.00 61.56 180 LEU A CA 1
ATOM 1445 C C . LEU A 1 180 ? 16.411 -4.198 24.713 1.00 61.56 180 LEU A C 1
ATOM 1447 O O . LEU A 1 180 ? 15.654 -4.621 25.620 1.00 61.56 180 LEU A O 1
#

Sequence (180 aa):
MMEVLVEGTRIMQMAKLFRGRDIPFDVIMSDATACVDRTLDWRDFYPLHVVYSFLNDLEKEFPSTCTVSVIGRTVEGRDIKMLKISNSDANNTGIWLDGATHAREWISTAVVTYIADYLAKNFDTLSVNYTSKDWYFVPVVNPDGYQHTHTVDRMWRKNRAPSGNAVTGVDLNRNFGYKL

Mean predicted aligned error: 9.41 Å

Radius of gyration: 20.52 Å; Cα contacts (8 Å, |Δi|>4): 259; chains: 1; bounding box: 60×45×44 Å

pLDDT: mean 92.09, std 11.53, range [45.12, 98.94]

Secondary structure (DSSP, 8-state):
-------GGGHHHHHHHHHTTT-----S-S-TTS-------SSSPPPHHHHHHHHHHHHHHSTTTEEEEEEEE-TTS-EEEEEEE----TTPEEEEEE--SSTT-HHHHHHHHHHHHHHHHHGGGS-HHHHTEEEEEES-S-HHHHHHHHHT-TT--S---EETTEE----GGG-SS---

Nearest PDB structures (foldseek):
  1zlh-assembly1_A  TM=9.506E-01  e=2.418E-14  Bos taurus
  2abz-assembly1_A  TM=9.360E-01  e=1.375E-13  Bos taurus
  2ctb-assembly1_A  TM=9.357E-01  e=1.375E-13  Bos taurus
  1cps-assembly1_A  TM=9.174E-01  e=1.215E-13  Bos taurus
  1kwm-assembly2_B  TM=7.640E-01  e=1.215E-13  Homo sapiens

Organism: Spodoptera frugiperda (NCBI:txid7108)